Protein AF-A0A954UZG8-F1 (afdb_monomer_lite)

Secondary structure (DSSP, 8-state):
---------HHHHHHT--PPPPHHHHHHHHHTSHHHHHHHHHHHHHHHHHHHHHTTTSPPPS--TTPPPSS----SS------HHHHHHHHHHHHHHSPPPPP---HHHHHHHHHHHHHHHHH-SS--GGG--HHHHHHHHHTSPP--SS----HHHHHHHHHHHH-SGGGTSSSHHHHHHHHHHHHHHHH---S-S---TTT--

pLDDT: mean 76.03, std 11.3, range [40.56, 96.25]

Radius of gyration: 57.92 Å; chains: 1; bounding box: 159×35×125 Å

Sequence (205 aa):
MAPSTTKRTRSERVASIQLEPSSLHRWLRQFMTSKNLLQVALAIIAAVLIVVILQGWRPAFAYREGQIPQRDIVARVAFDMIDSGQTELLRKQKRREVLCYYENRSQPIAQLISTIKNKFSSLLGDTPYAELTAEQKKTLAEFMPAAVGEADLTEAEALSRIRLLLDERTKLEGGKFDQALKSVLDPIAETGVLKSIGHDSEQGN

Foldseek 3Di:
DDDDDDDDDPVVVVVVCPPDDDPVVVVVVVCPDPVNVVVVVVVVVVVVVVCVVVVPVDDDDPDDVPDDDPDDDDDPDDDDDDPPPVVVVVVLVVLVVDDFDDDQDLPVLVVVLVVLLVLLVLLLDPDQPVPDDPVNLVSLVVPDPDDDDDDPQDSRNSSVVSNVVCVPVVQSPPHPVSVVSCVVRVVCSVVDDDPDPDDRSVPGD

Structure (mmCIF, N/CA/C/O backbone):
data_AF-A0A954UZG8-F1
#
_entry.id   AF-A0A954UZG8-F1
#
loop_
_atom_site.group_PDB
_atom_site.id
_atom_site.type_symbol
_atom_site.label_atom_id
_atom_site.label_alt_id
_atom_site.label_comp_id
_atom_site.label_asym_id
_atom_site.label_entity_id
_atom_site.label_seq_id
_atom_site.pdbx_PDB_ins_code
_atom_site.Cartn_x
_atom_site.Cartn_y
_atom_site.Cartn_z
_atom_site.occupancy
_atom_site.B_iso_or_equiv
_atom_site.auth_seq_id
_atom_site.auth_comp_id
_atom_site.auth_asym_id
_atom_site.auth_atom_id
_atom_site.pdbx_PDB_model_num
ATOM 1 N N . MET A 1 1 ? 121.925 2.082 -85.304 1.00 40.56 1 MET A N 1
ATOM 2 C CA . MET A 1 1 ? 121.632 2.571 -83.939 1.00 40.56 1 MET A CA 1
ATOM 3 C C . MET A 1 1 ? 120.253 2.079 -83.547 1.00 40.56 1 MET A C 1
ATOM 5 O O . MET A 1 1 ? 119.281 2.507 -84.148 1.00 40.56 1 MET A O 1
ATOM 9 N N . ALA A 1 2 ? 120.182 1.137 -82.610 1.00 42.84 2 ALA A N 1
ATOM 10 C CA . ALA A 1 2 ? 118.933 0.632 -82.051 1.00 42.84 2 ALA A CA 1
ATOM 11 C C . ALA A 1 2 ? 118.977 0.852 -80.532 1.00 42.84 2 ALA A C 1
ATOM 13 O O . ALA A 1 2 ? 119.958 0.428 -79.919 1.00 42.84 2 ALA A O 1
ATOM 14 N N . PRO A 1 3 ? 117.980 1.497 -79.905 1.00 50.53 3 PRO A N 1
ATOM 15 C CA . PRO A 1 3 ? 117.842 1.435 -78.462 1.00 50.53 3 PRO A CA 1
ATOM 16 C C . PRO A 1 3 ? 117.125 0.137 -78.069 1.00 50.53 3 PRO A C 1
ATOM 18 O O . PRO A 1 3 ? 116.051 -0.199 -78.568 1.00 50.53 3 PRO A O 1
ATOM 21 N N . SER A 1 4 ? 117.765 -0.600 -77.167 1.00 52.06 4 SER A N 1
ATOM 22 C CA . SER A 1 4 ? 117.306 -1.843 -76.556 1.00 52.06 4 SER A CA 1
ATOM 23 C C . SER A 1 4 ? 116.060 -1.622 -75.696 1.00 52.06 4 SER A C 1
ATOM 25 O O . SER A 1 4 ? 116.099 -0.903 -74.698 1.00 52.06 4 SER A O 1
ATOM 27 N N . THR A 1 5 ? 114.955 -2.281 -76.037 1.00 56.28 5 THR A N 1
ATOM 28 C CA . THR A 1 5 ? 113.738 -2.282 -75.218 1.00 56.28 5 THR A CA 1
ATOM 29 C C . THR A 1 5 ? 113.874 -3.284 -74.069 1.00 56.28 5 THR A C 1
ATOM 31 O O . THR A 1 5 ? 113.650 -4.483 -74.248 1.00 56.28 5 THR A O 1
ATOM 34 N N . THR A 1 6 ? 114.230 -2.808 -72.876 1.00 63.66 6 THR A N 1
ATOM 35 C CA . THR A 1 6 ? 114.208 -3.611 -71.645 1.00 63.66 6 THR A CA 1
ATOM 36 C C . THR A 1 6 ? 112.761 -3.995 -71.313 1.00 63.66 6 THR A C 1
ATOM 38 O O . THR A 1 6 ? 111.907 -3.133 -71.096 1.00 63.66 6 THR A O 1
ATOM 41 N N . LYS A 1 7 ? 112.452 -5.298 -71.310 1.00 57.22 7 LYS A N 1
ATOM 42 C CA . LYS A 1 7 ? 111.112 -5.825 -70.999 1.00 57.22 7 LYS A CA 1
ATOM 43 C C . LYS A 1 7 ? 110.788 -5.605 -69.516 1.00 57.22 7 LYS A C 1
ATOM 45 O O . LYS A 1 7 ? 111.240 -6.368 -68.669 1.00 57.22 7 LYS A O 1
ATOM 50 N N . ARG A 1 8 ? 109.973 -4.590 -69.211 1.00 61.97 8 ARG A N 1
ATOM 51 C CA . ARG A 1 8 ? 109.358 -4.414 -67.883 1.00 61.97 8 ARG A CA 1
ATOM 52 C C . ARG A 1 8 ? 108.436 -5.589 -67.560 1.00 61.97 8 ARG A C 1
ATOM 54 O O . ARG A 1 8 ? 107.607 -5.979 -68.387 1.00 61.97 8 ARG A O 1
ATOM 61 N N . THR A 1 9 ? 108.583 -6.145 -66.364 1.00 63.59 9 THR A N 1
ATOM 62 C CA . THR A 1 9 ? 107.787 -7.274 -65.879 1.00 63.59 9 THR A CA 1
ATOM 63 C C . THR A 1 9 ? 106.367 -6.830 -65.532 1.00 63.59 9 THR A C 1
ATOM 65 O O . THR A 1 9 ? 106.094 -5.677 -65.195 1.00 63.59 9 THR A O 1
ATOM 68 N N . ARG A 1 10 ? 105.418 -7.763 -65.667 1.00 59.78 10 ARG A N 1
ATOM 69 C CA . ARG A 1 10 ? 103.972 -7.506 -65.563 1.00 59.78 10 ARG A CA 1
ATOM 70 C C . ARG A 1 10 ? 103.567 -6.867 -64.225 1.00 59.78 10 ARG A C 1
ATOM 72 O O . ARG A 1 10 ? 102.584 -6.140 -64.192 1.00 59.78 10 ARG A O 1
ATOM 79 N N . SER A 1 11 ? 104.331 -7.094 -63.157 1.00 63.91 11 SER A N 1
ATOM 80 C CA . SER A 1 11 ? 104.109 -6.527 -61.823 1.00 63.91 11 SER A CA 1
ATOM 81 C C . SER A 1 11 ? 104.351 -5.015 -61.751 1.00 63.91 11 SER A C 1
ATOM 83 O O . SER A 1 11 ? 103.548 -4.316 -61.141 1.00 63.91 11 SER A O 1
ATOM 85 N N . GLU A 1 12 ? 105.374 -4.479 -62.425 1.00 60.97 12 GLU A N 1
ATOM 86 C CA . GLU A 1 12 ? 105.635 -3.027 -62.449 1.00 60.97 12 GLU A CA 1
ATOM 87 C C . GLU A 1 12 ? 104.536 -2.253 -63.190 1.00 60.97 12 GLU A C 1
ATOM 89 O O . GLU A 1 12 ? 104.189 -1.142 -62.802 1.00 60.97 12 GLU A O 1
ATOM 94 N N . ARG A 1 13 ? 103.932 -2.860 -64.223 1.00 60.91 13 ARG A N 1
ATOM 95 C CA . ARG A 1 13 ? 102.781 -2.276 -64.939 1.00 60.91 13 ARG A CA 1
ATOM 96 C C . ARG A 1 13 ? 101.485 -2.295 -64.126 1.00 60.91 13 ARG A C 1
ATOM 98 O O . ARG A 1 13 ? 100.611 -1.473 -64.375 1.00 60.91 13 ARG A O 1
ATOM 105 N N . VAL A 1 14 ? 101.345 -3.230 -63.188 1.00 60.00 14 VAL A N 1
ATOM 106 C CA . VAL A 1 14 ? 100.160 -3.333 -62.321 1.00 60.00 14 VAL A CA 1
ATOM 107 C C . VAL A 1 14 ? 100.288 -2.394 -61.117 1.00 60.00 14 VAL A C 1
ATOM 109 O O . VAL A 1 14 ? 99.300 -1.790 -60.718 1.00 60.00 14 VAL A O 1
ATOM 112 N N . ALA A 1 15 ? 101.502 -2.178 -60.599 1.00 59.38 15 ALA A N 1
ATOM 113 C CA . ALA A 1 15 ? 101.755 -1.248 -59.495 1.00 59.38 15 ALA A CA 1
ATOM 114 C C . ALA A 1 15 ? 101.625 0.242 -59.881 1.00 59.38 15 ALA A C 1
ATOM 116 O O . ALA A 1 15 ? 101.344 1.070 -59.017 1.00 59.38 15 ALA A O 1
ATOM 117 N N . SER A 1 16 ? 101.782 0.603 -61.163 1.00 60.47 16 SER A N 1
ATOM 118 C CA . SER A 1 16 ? 101.535 1.974 -61.644 1.00 60.47 16 SER A CA 1
ATOM 119 C C . SER A 1 16 ? 100.048 2.319 -61.800 1.00 60.47 16 SER A C 1
ATOM 121 O O . SER A 1 16 ? 99.716 3.477 -62.038 1.00 60.47 16 SER A O 1
ATOM 123 N N . ILE A 1 17 ? 99.147 1.340 -61.665 1.00 59.81 17 ILE A N 1
ATOM 124 C CA . ILE A 1 17 ? 97.703 1.572 -61.579 1.00 59.81 17 ILE A CA 1
ATOM 125 C C . ILE A 1 17 ? 97.371 1.752 -60.095 1.00 59.81 17 ILE A C 1
ATOM 127 O O . ILE A 1 17 ? 96.829 0.866 -59.437 1.00 59.81 17 ILE A O 1
ATOM 131 N N . GLN A 1 18 ? 97.743 2.904 -59.538 1.00 60.38 18 GLN A N 1
ATOM 132 C CA . GLN A 1 18 ? 97.161 3.341 -58.274 1.00 60.38 18 GLN A CA 1
ATOM 133 C C . GLN A 1 18 ? 95.695 3.668 -58.561 1.00 60.38 18 GLN A C 1
ATOM 135 O O . GLN A 1 18 ? 95.394 4.694 -59.168 1.00 60.38 18 GLN A O 1
ATOM 140 N N . LEU A 1 19 ? 94.781 2.763 -58.198 1.00 63.03 19 LEU A N 1
ATOM 141 C CA . LEU A 1 19 ? 93.356 3.067 -58.238 1.00 63.03 19 LEU A CA 1
ATOM 142 C C . LEU A 1 19 ? 93.114 4.284 -57.345 1.00 63.03 19 LEU A C 1
ATOM 144 O O . LEU A 1 19 ? 93.426 4.253 -56.152 1.00 63.03 19 LEU A O 1
ATOM 148 N N . GLU A 1 20 ? 92.563 5.349 -57.929 1.00 63.78 20 GLU A N 1
ATOM 149 C CA . GLU A 1 20 ? 92.037 6.461 -57.152 1.00 63.78 20 GLU A CA 1
ATOM 150 C C . GLU A 1 20 ? 91.114 5.907 -56.056 1.00 63.78 20 GLU A C 1
ATOM 152 O O . GLU A 1 20 ? 90.285 5.031 -56.334 1.00 63.78 20 GLU A O 1
ATOM 157 N N . PRO A 1 21 ? 91.220 6.398 -54.809 1.00 64.38 21 PRO A N 1
ATOM 158 C CA . PRO A 1 21 ? 90.317 5.967 -53.758 1.00 64.38 21 PRO A CA 1
ATOM 159 C C . PRO A 1 21 ? 88.884 6.239 -54.214 1.00 64.38 21 PRO A C 1
ATOM 161 O O . PRO A 1 21 ? 88.554 7.349 -54.651 1.00 64.38 21 PRO A O 1
ATOM 164 N N . SER A 1 22 ? 88.046 5.206 -54.142 1.00 71.25 22 SER A N 1
ATOM 165 C CA . SER A 1 22 ? 86.681 5.241 -54.654 1.00 71.25 22 SER A CA 1
ATOM 166 C C . SER A 1 22 ? 85.930 6.465 -54.122 1.00 71.25 22 SER A C 1
ATOM 168 O O . SER A 1 22 ? 86.016 6.818 -52.940 1.00 71.25 22 SER A O 1
ATOM 170 N N . SER A 1 23 ? 85.195 7.144 -55.002 1.00 73.69 23 SER A N 1
ATOM 171 C CA . SER A 1 23 ? 84.457 8.366 -54.662 1.00 73.69 23 SER A CA 1
ATOM 172 C C . SER A 1 23 ? 83.479 8.143 -53.504 1.00 73.69 23 SER A C 1
ATOM 174 O O . SER A 1 23 ? 83.281 9.038 -52.689 1.00 73.69 23 SER A O 1
ATOM 176 N N . LEU A 1 24 ? 82.954 6.920 -53.363 1.00 72.69 24 LEU A N 1
ATOM 177 C CA . LEU A 1 24 ? 82.099 6.505 -52.249 1.00 72.69 24 LEU A CA 1
ATOM 178 C C . LEU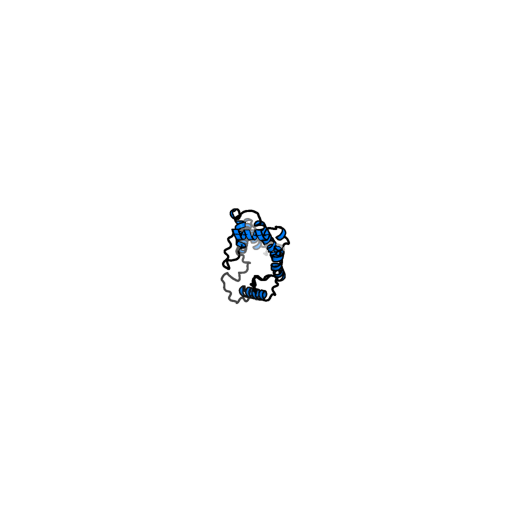 A 1 24 ? 82.825 6.537 -50.901 1.00 72.69 24 LEU A C 1
ATOM 180 O O . LEU A 1 24 ? 82.254 6.992 -49.917 1.00 72.69 24 LEU A O 1
ATOM 184 N N . HIS A 1 25 ? 84.090 6.111 -50.845 1.00 72.75 25 HIS A N 1
ATOM 185 C CA . HIS A 1 25 ? 84.870 6.132 -49.604 1.00 72.75 25 HIS A CA 1
ATOM 186 C C . HIS A 1 25 ? 85.226 7.557 -49.176 1.00 72.75 25 HIS A C 1
ATOM 188 O O . HIS A 1 25 ? 85.196 7.884 -47.989 1.00 72.75 25 HIS A O 1
ATOM 194 N N . ARG A 1 26 ? 85.514 8.431 -50.152 1.00 71.38 26 ARG A N 1
ATOM 195 C CA . ARG A 1 26 ? 85.715 9.870 -49.914 1.00 71.38 26 ARG A CA 1
ATOM 196 C C . ARG A 1 26 ? 84.429 10.527 -49.405 1.00 71.38 26 ARG A C 1
ATOM 198 O O . ARG A 1 26 ? 84.473 11.246 -48.411 1.00 71.38 26 ARG A O 1
ATOM 205 N N . TRP A 1 27 ? 83.288 10.212 -50.018 1.00 72.31 27 TRP A N 1
ATOM 206 C CA . TRP A 1 27 ? 81.976 10.704 -49.596 1.00 72.31 27 TRP A CA 1
ATOM 207 C C . TRP A 1 27 ? 81.633 10.229 -48.179 1.00 72.31 27 TRP A C 1
ATOM 209 O O . TRP A 1 27 ? 81.320 11.041 -47.315 1.00 72.31 27 TRP A O 1
ATOM 219 N N . LEU A 1 28 ? 81.821 8.943 -47.879 1.00 75.19 28 LEU A N 1
ATOM 220 C CA . LEU A 1 28 ? 81.551 8.385 -46.553 1.00 75.19 28 LEU A CA 1
ATOM 221 C C . LEU A 1 28 ? 82.421 9.029 -45.458 1.00 75.19 28 LEU A C 1
ATOM 223 O O . LEU A 1 28 ? 81.911 9.349 -44.386 1.00 75.19 28 LEU A O 1
ATOM 227 N N . ARG A 1 29 ? 83.709 9.297 -45.728 1.00 70.38 29 ARG A N 1
ATOM 228 C CA . ARG A 1 29 ? 84.584 10.036 -44.794 1.00 70.38 29 ARG A CA 1
ATOM 229 C C . ARG A 1 29 ? 84.142 11.486 -44.593 1.00 70.38 29 ARG A C 1
ATOM 231 O O . ARG A 1 29 ? 84.203 11.979 -43.470 1.00 70.38 29 ARG A O 1
ATOM 238 N N . GLN A 1 30 ? 83.664 12.149 -45.647 1.00 68.81 30 GLN A N 1
ATOM 239 C CA . GLN A 1 30 ? 83.114 13.505 -45.565 1.00 68.81 30 GLN A CA 1
ATOM 240 C C . GLN A 1 30 ? 81.859 13.546 -44.671 1.00 68.81 30 GLN A C 1
ATOM 242 O O . GLN A 1 30 ? 81.709 14.453 -43.850 1.00 68.81 30 GLN A O 1
ATOM 247 N N . PHE A 1 31 ? 80.982 12.543 -44.781 1.00 66.94 31 PHE A N 1
ATOM 248 C CA . PHE A 1 31 ? 79.791 12.407 -43.932 1.00 66.94 31 PHE A CA 1
ATOM 249 C C . PHE A 1 31 ? 80.133 12.041 -42.480 1.00 66.94 31 PHE A C 1
ATOM 251 O O . PHE A 1 31 ? 79.482 12.526 -41.559 1.00 66.94 31 PHE A O 1
ATOM 258 N N . MET A 1 32 ? 81.202 11.272 -42.262 1.00 66.56 32 MET A N 1
ATOM 259 C CA . MET A 1 32 ? 81.696 10.846 -40.942 1.00 66.56 32 MET A CA 1
ATOM 260 C C . MET A 1 32 ? 82.548 11.906 -40.213 1.00 66.56 32 MET A C 1
ATOM 262 O O . MET A 1 32 ? 83.265 11.591 -39.265 1.00 66.56 32 MET A O 1
ATOM 266 N N . THR A 1 33 ? 82.486 13.176 -40.623 1.00 74.00 33 THR A N 1
ATOM 267 C CA . THR A 1 33 ? 83.104 14.275 -39.863 1.00 74.00 33 THR A CA 1
ATOM 268 C C . THR A 1 33 ? 82.167 14.689 -38.725 1.00 74.00 33 THR A C 1
ATOM 270 O O . THR A 1 33 ? 80.969 14.856 -38.948 1.00 74.00 33 THR A O 1
ATOM 273 N N . SER A 1 34 ? 82.689 14.889 -37.509 1.00 68.12 34 SER A N 1
ATOM 274 C CA . SER A 1 34 ? 81.893 15.094 -36.279 1.00 68.12 34 SER A CA 1
ATOM 275 C C . SER A 1 34 ? 80.795 16.163 -36.390 1.00 68.12 34 SER A C 1
ATOM 277 O O . SER A 1 34 ? 79.703 15.988 -35.855 1.00 68.12 34 SER A O 1
ATOM 279 N N . LYS A 1 35 ? 81.051 17.247 -37.133 1.00 77.62 35 LYS A N 1
ATOM 280 C CA . LYS A 1 35 ? 80.077 18.325 -37.377 1.00 77.62 35 LYS A CA 1
ATOM 281 C C . LYS A 1 35 ? 78.932 17.909 -38.311 1.00 77.62 35 LYS A C 1
ATOM 283 O O . LYS A 1 35 ? 77.781 18.236 -38.038 1.00 77.62 35 LYS A O 1
ATOM 288 N N . ASN A 1 36 ? 79.233 17.168 -39.376 1.00 78.88 36 ASN A N 1
ATOM 289 C CA . ASN A 1 36 ? 78.235 16.723 -40.355 1.00 78.88 36 ASN A CA 1
ATOM 290 C C . ASN A 1 36 ? 77.354 15.613 -39.771 1.00 78.88 36 ASN A C 1
ATOM 292 O O . ASN A 1 36 ? 76.151 15.584 -40.016 1.00 78.88 36 ASN A O 1
ATOM 296 N N . LEU A 1 37 ? 77.932 14.754 -38.929 1.00 83.31 37 LEU A N 1
ATOM 297 C CA . LEU A 1 37 ? 77.205 13.692 -38.236 1.00 83.31 37 LEU A CA 1
ATOM 298 C C . LEU A 1 37 ? 76.112 14.269 -37.322 1.00 83.31 37 LEU A C 1
ATOM 300 O O . LEU A 1 37 ? 74.987 13.774 -37.322 1.00 83.31 37 LEU A O 1
ATOM 304 N N . LEU A 1 38 ? 76.401 15.371 -36.619 1.00 86.75 38 LEU A N 1
ATOM 305 C CA . LEU A 1 38 ? 75.420 16.053 -35.772 1.00 86.75 38 LEU A CA 1
ATOM 306 C C . LEU A 1 38 ? 74.273 16.677 -36.586 1.00 86.75 38 LEU A C 1
ATOM 308 O O . LEU A 1 38 ? 73.114 16.578 -36.189 1.00 86.75 38 LEU A O 1
ATOM 312 N N . GLN A 1 39 ? 74.573 17.276 -37.743 1.00 86.50 39 GLN A N 1
ATOM 313 C CA . GLN A 1 39 ? 73.550 17.834 -38.637 1.00 86.50 39 GLN A CA 1
ATOM 314 C C . GLN A 1 39 ? 72.645 16.745 -39.226 1.00 86.50 39 GLN A C 1
ATOM 316 O O . GLN A 1 39 ? 71.428 16.911 -39.265 1.00 86.50 39 GLN A O 1
ATOM 321 N N . VAL A 1 40 ? 73.222 15.610 -39.630 1.00 88.00 40 VAL A N 1
ATOM 322 C CA . VAL A 1 40 ? 72.461 14.456 -40.128 1.00 88.00 40 VAL A CA 1
ATOM 323 C C . VAL A 1 40 ? 71.589 13.862 -39.022 1.00 88.00 40 VAL A C 1
ATOM 325 O O . VAL A 1 40 ? 70.413 13.593 -39.258 1.00 88.00 40 VAL A O 1
ATOM 328 N N . ALA A 1 41 ? 72.117 13.717 -37.804 1.00 89.75 41 ALA A N 1
ATOM 329 C CA . ALA A 1 41 ? 71.340 13.241 -36.662 1.00 89.75 41 ALA A CA 1
ATOM 330 C C . ALA A 1 41 ? 70.148 14.164 -36.365 1.00 89.75 41 ALA A C 1
ATOM 332 O O . ALA A 1 41 ? 69.026 13.686 -36.202 1.00 89.75 41 ALA A O 1
ATOM 333 N N . LEU A 1 42 ? 70.363 15.484 -36.370 1.00 93.56 42 LEU A N 1
ATOM 334 C CA . LEU A 1 42 ? 69.297 16.462 -36.156 1.00 93.56 42 LEU A CA 1
ATOM 335 C C . LEU A 1 42 ? 68.227 16.400 -37.258 1.00 93.56 42 LEU A C 1
ATOM 337 O O . LEU A 1 42 ? 67.035 16.446 -36.957 1.00 93.56 42 LEU A O 1
ATOM 341 N N . ALA A 1 43 ? 68.635 16.245 -38.520 1.00 93.31 43 ALA A N 1
ATOM 342 C CA . ALA A 1 43 ? 67.711 16.106 -39.645 1.00 93.31 43 ALA A CA 1
ATOM 343 C C . ALA A 1 43 ? 66.858 14.830 -39.542 1.00 93.31 43 ALA A C 1
ATOM 345 O O . ALA A 1 43 ? 65.652 14.873 -39.784 1.00 93.31 43 ALA A O 1
ATOM 346 N N . ILE A 1 44 ? 67.457 13.708 -39.129 1.00 95.06 44 ILE A N 1
ATOM 347 C CA . ILE A 1 44 ? 66.733 12.449 -38.901 1.00 95.06 44 ILE A CA 1
ATOM 348 C C . ILE A 1 44 ? 65.728 12.611 -37.757 1.00 95.06 44 ILE A C 1
ATOM 350 O O . ILE A 1 44 ? 64.574 12.213 -37.902 1.00 95.06 44 ILE A O 1
ATOM 354 N N . ILE A 1 45 ? 66.127 13.236 -36.645 1.00 96.25 45 ILE A N 1
ATOM 355 C CA . ILE A 1 45 ? 65.229 13.492 -35.509 1.00 96.25 45 ILE A CA 1
ATOM 356 C C . ILE A 1 45 ? 64.041 14.359 -35.941 1.00 96.25 45 ILE A C 1
ATOM 358 O O . ILE A 1 45 ? 62.899 14.033 -35.619 1.00 96.25 45 ILE A O 1
ATOM 362 N N . ALA A 1 46 ? 64.285 15.429 -36.702 1.00 96.00 46 ALA A N 1
ATOM 363 C CA . ALA A 1 46 ? 63.226 16.293 -37.218 1.00 96.00 46 ALA A CA 1
ATOM 364 C C . ALA A 1 46 ? 62.261 15.529 -38.139 1.00 96.00 46 ALA A C 1
ATOM 366 O O . ALA A 1 46 ? 61.045 15.655 -37.995 1.00 96.00 46 ALA A O 1
ATOM 367 N N . ALA A 1 47 ? 62.783 14.690 -39.038 1.00 94.62 47 ALA A N 1
ATOM 368 C CA . ALA A 1 47 ? 61.960 13.858 -39.910 1.00 94.62 47 ALA A CA 1
ATOM 369 C C . ALA A 1 47 ? 61.084 12.885 -39.104 1.00 94.62 47 ALA A C 1
ATOM 371 O O . ALA A 1 47 ? 59.881 12.798 -39.346 1.00 94.62 47 ALA A O 1
ATOM 372 N N . VAL A 1 48 ? 61.652 12.206 -38.101 1.00 94.69 48 VAL A N 1
ATOM 373 C CA . VAL A 1 48 ? 60.897 11.301 -37.219 1.00 94.69 48 VAL A CA 1
ATOM 374 C C . VAL A 1 48 ? 59.807 12.059 -36.459 1.00 94.69 48 VAL A C 1
ATOM 376 O O . VAL A 1 48 ? 58.666 11.601 -36.427 1.00 94.69 48 VAL A O 1
ATOM 379 N N . LEU A 1 49 ? 60.117 13.235 -35.904 1.00 96.00 49 LEU A N 1
ATOM 380 C CA . LEU A 1 49 ? 59.136 14.074 -35.211 1.00 96.00 49 LEU A CA 1
ATOM 381 C C . LEU A 1 49 ? 57.960 14.449 -36.113 1.00 96.00 49 LEU A C 1
ATOM 383 O O . LEU A 1 49 ? 56.815 14.336 -35.685 1.00 96.00 49 LEU A O 1
ATOM 387 N N . ILE A 1 50 ? 58.221 14.838 -37.363 1.00 94.69 50 ILE A N 1
ATOM 388 C CA . ILE A 1 50 ? 57.166 15.173 -38.327 1.00 94.69 50 ILE A CA 1
ATOM 389 C C . ILE A 1 50 ? 56.257 13.960 -38.566 1.00 94.69 50 ILE A C 1
ATOM 391 O O . ILE A 1 50 ? 55.039 14.085 -38.461 1.00 94.69 50 ILE A O 1
ATOM 395 N N . VAL A 1 51 ? 56.817 12.774 -38.823 1.00 93.00 51 VAL A N 1
ATOM 396 C CA . VAL A 1 51 ? 56.006 11.567 -39.081 1.00 93.00 51 VAL A CA 1
ATOM 397 C C . VAL A 1 51 ? 55.181 11.169 -37.848 1.00 93.00 51 VAL A C 1
ATOM 399 O O . VAL A 1 51 ? 54.014 10.786 -37.973 1.00 93.00 51 VAL A O 1
ATOM 402 N N . VAL A 1 52 ? 55.749 11.299 -36.646 1.00 93.69 52 VAL A N 1
ATOM 403 C CA . VAL A 1 52 ? 55.044 11.015 -35.387 1.00 93.69 52 VAL A CA 1
ATOM 404 C C . VAL A 1 52 ? 53.920 12.023 -35.133 1.00 93.69 52 VAL A C 1
ATOM 406 O O . VAL A 1 52 ? 52.814 11.600 -34.803 1.00 93.69 52 VAL A O 1
ATOM 409 N N . ILE A 1 53 ? 54.160 13.325 -35.324 1.00 93.44 53 ILE A N 1
ATOM 410 C CA . ILE A 1 53 ? 53.162 14.387 -35.096 1.00 93.44 53 ILE A CA 1
ATOM 411 C C . ILE A 1 53 ? 52.005 14.279 -36.087 1.00 93.44 53 ILE A C 1
ATOM 413 O O . ILE A 1 53 ? 50.847 14.360 -35.682 1.00 93.44 53 ILE A O 1
ATOM 417 N N . LEU A 1 54 ? 52.299 14.063 -37.371 1.00 89.88 54 LEU A N 1
ATOM 418 C CA . LEU A 1 54 ? 51.259 13.914 -38.390 1.00 89.88 54 LEU A CA 1
ATOM 419 C C . LEU A 1 54 ? 50.470 12.611 -38.221 1.00 89.88 54 LEU A C 1
ATOM 421 O O . LEU A 1 54 ? 49.402 12.476 -38.812 1.00 89.88 54 LEU A O 1
ATOM 425 N N . GLN A 1 55 ? 50.986 11.659 -37.433 1.00 87.62 55 GLN A N 1
ATOM 426 C CA . GLN A 1 55 ? 50.380 10.348 -37.209 1.00 87.62 55 GLN A CA 1
ATOM 427 C C . GLN A 1 55 ? 49.943 9.696 -38.529 1.00 87.62 55 GLN A C 1
ATOM 429 O O . GLN A 1 55 ? 48.882 9.086 -38.589 1.00 87.62 55 GLN A O 1
ATOM 434 N N . GLY A 1 56 ? 50.759 9.803 -39.587 1.00 81.50 56 GLY A N 1
ATOM 435 C CA . GLY A 1 56 ? 50.399 9.346 -40.941 1.00 81.50 56 GLY A CA 1
ATOM 436 C C . GLY A 1 56 ? 50.118 7.840 -41.049 1.00 81.50 56 GLY A C 1
ATOM 437 O O . GLY A 1 56 ? 49.537 7.375 -42.022 1.00 81.50 56 GLY A O 1
ATOM 438 N N . TRP A 1 57 ? 50.501 7.084 -40.023 1.00 85.38 57 TRP A N 1
ATOM 439 C CA . TRP A 1 57 ? 50.182 5.673 -39.806 1.00 85.38 57 TRP A CA 1
ATOM 440 C C . TRP A 1 57 ? 48.750 5.418 -39.306 1.00 85.38 57 TRP A C 1
ATOM 442 O O . TRP A 1 57 ? 48.323 4.265 -39.273 1.00 85.38 57 TRP A O 1
ATOM 452 N N . ARG A 1 58 ? 48.003 6.444 -38.876 1.00 82.19 58 ARG A N 1
ATOM 453 C CA . ARG A 1 58 ? 46.602 6.282 -38.477 1.00 82.19 58 ARG A CA 1
ATOM 454 C C . ARG A 1 58 ? 45.704 6.272 -39.716 1.00 82.19 58 ARG A C 1
ATOM 456 O O . ARG A 1 58 ? 45.833 7.153 -40.564 1.00 82.19 58 ARG A O 1
ATOM 463 N N . PRO A 1 59 ? 44.777 5.306 -39.824 1.00 82.44 59 PRO A N 1
ATOM 464 C CA . PRO A 1 59 ? 43.843 5.263 -40.939 1.00 82.44 59 PRO A CA 1
ATOM 465 C C . PRO A 1 59 ? 42.967 6.522 -40.948 1.00 82.44 59 PRO A C 1
ATOM 467 O O . PRO A 1 59 ? 42.563 7.015 -39.892 1.00 82.44 59 PRO A O 1
ATOM 470 N N . ALA A 1 60 ? 42.652 7.029 -42.143 1.00 79.56 60 ALA A N 1
ATOM 471 C CA . ALA A 1 60 ? 41.703 8.124 -42.292 1.00 79.56 60 ALA A CA 1
ATOM 472 C C . ALA A 1 60 ? 40.344 7.710 -41.705 1.00 79.56 60 ALA A C 1
ATOM 474 O O . ALA A 1 60 ? 39.827 6.632 -42.007 1.00 79.56 60 ALA A O 1
ATOM 475 N N . PHE A 1 61 ? 39.773 8.555 -40.848 1.00 74.25 61 PHE A N 1
ATOM 476 C CA . PHE A 1 61 ? 38.501 8.263 -40.196 1.00 74.25 61 PHE A CA 1
ATOM 477 C C . PHE A 1 61 ? 37.385 8.228 -41.252 1.00 74.25 61 PHE A C 1
ATOM 479 O O . PHE A 1 61 ? 37.171 9.208 -41.966 1.00 74.25 61 PHE A O 1
ATOM 486 N N . ALA A 1 62 ? 36.700 7.088 -41.379 1.00 75.94 62 ALA A N 1
ATOM 487 C CA . ALA A 1 62 ? 35.753 6.840 -42.471 1.00 75.94 62 ALA A CA 1
ATOM 488 C C . ALA A 1 62 ? 34.455 7.667 -42.379 1.00 75.94 62 ALA A C 1
ATOM 490 O O . ALA A 1 62 ? 33.733 7.776 -43.368 1.00 75.94 62 ALA A O 1
ATOM 491 N N . TYR A 1 63 ? 34.163 8.249 -41.212 1.00 77.81 63 TYR A N 1
ATOM 492 C CA . TYR A 1 63 ? 32.940 9.008 -40.950 1.00 77.81 63 TYR A CA 1
ATOM 493 C C . TYR A 1 63 ? 33.253 10.280 -40.171 1.00 77.81 63 TYR A C 1
ATOM 495 O O . TYR A 1 63 ? 33.999 10.248 -39.198 1.00 77.81 63 TYR A O 1
ATOM 503 N N . ARG A 1 64 ? 32.680 11.410 -40.573 1.00 82.12 64 ARG A N 1
ATOM 504 C CA . ARG A 1 64 ? 32.779 12.662 -39.814 1.00 82.12 64 ARG A CA 1
ATOM 505 C C . ARG A 1 64 ? 31.467 12.954 -39.100 1.00 82.12 64 ARG A C 1
ATOM 507 O O . ARG A 1 64 ? 30.403 12.556 -39.569 1.00 82.12 64 ARG A O 1
ATOM 514 N N . GLU A 1 65 ? 31.538 13.660 -37.978 1.00 79.69 65 GLU A N 1
ATOM 515 C CA . GLU A 1 65 ? 30.343 14.152 -37.287 1.00 79.69 65 GLU A CA 1
ATOM 516 C C . GLU A 1 65 ? 29.503 15.011 -38.250 1.00 79.69 65 GLU A C 1
ATOM 518 O O . GLU A 1 65 ? 30.033 15.874 -38.950 1.00 79.69 65 GLU A O 1
ATOM 523 N N . GLY A 1 66 ? 28.204 14.715 -38.350 1.00 80.69 66 GLY A N 1
ATOM 524 C CA . GLY A 1 66 ? 27.279 15.372 -39.284 1.00 80.69 66 GLY A CA 1
ATOM 525 C C . GLY A 1 66 ? 27.312 14.862 -40.732 1.00 80.69 66 GLY A C 1
ATOM 526 O O . GLY A 1 66 ? 26.497 15.296 -41.544 1.00 80.69 66 GLY A O 1
ATOM 527 N N . GLN A 1 67 ? 28.204 13.930 -41.084 1.00 81.94 67 GLN A N 1
ATOM 528 C CA . GLN A 1 67 ? 28.216 13.320 -42.414 1.00 81.94 67 GLN A CA 1
ATOM 529 C C . GLN A 1 67 ? 27.108 12.267 -42.537 1.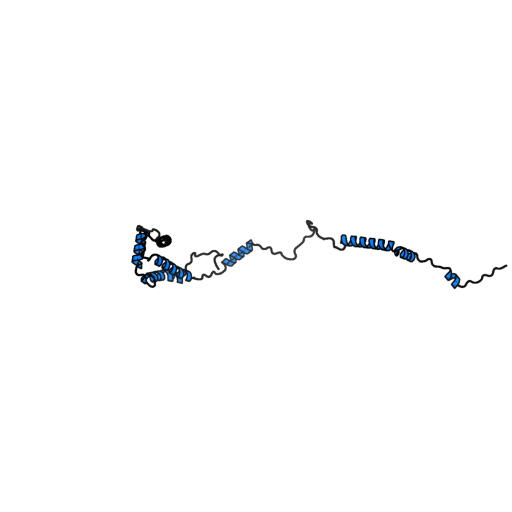00 81.94 67 GLN A C 1
ATOM 531 O O . GLN A 1 67 ? 27.119 11.257 -41.835 1.00 81.94 67 GLN A O 1
ATOM 536 N N . ILE A 1 68 ? 26.188 12.467 -43.483 1.00 80.62 68 ILE A N 1
ATOM 537 C CA . ILE A 1 68 ? 25.177 11.465 -43.838 1.00 80.62 68 ILE A CA 1
ATOM 538 C C . ILE A 1 68 ? 25.840 10.419 -44.756 1.00 80.62 68 ILE A C 1
ATOM 540 O O . ILE A 1 68 ? 26.361 10.785 -45.816 1.00 80.62 68 ILE A O 1
ATOM 544 N N . PRO A 1 69 ? 25.884 9.130 -44.374 1.00 81.44 69 PRO A N 1
ATOM 545 C CA . PRO A 1 69 ? 26.478 8.086 -45.202 1.00 81.44 69 PRO A CA 1
ATOM 546 C C . PRO A 1 69 ? 25.649 7.865 -46.476 1.00 81.44 69 PRO A C 1
ATOM 548 O O . PRO A 1 69 ? 24.425 7.847 -46.439 1.00 81.44 69 PRO A O 1
ATOM 551 N N . GLN A 1 70 ? 26.319 7.652 -47.612 1.00 81.75 70 GLN A N 1
ATOM 552 C CA . GLN A 1 70 ? 25.652 7.376 -48.898 1.00 81.75 70 GLN A CA 1
ATOM 553 C C . GLN A 1 70 ? 25.020 5.978 -48.976 1.00 81.75 70 GLN A C 1
ATOM 555 O O . GLN A 1 70 ? 24.251 5.699 -49.891 1.00 81.75 70 GLN A O 1
ATOM 560 N N . ARG A 1 71 ? 25.373 5.089 -48.043 1.00 81.19 71 ARG A N 1
ATOM 561 C CA . ARG A 1 71 ? 24.797 3.749 -47.934 1.00 81.19 71 ARG A CA 1
ATOM 562 C C . ARG A 1 71 ? 23.851 3.686 -46.751 1.00 81.19 71 ARG A C 1
ATOM 564 O O . ARG A 1 71 ? 24.147 4.257 -45.702 1.00 81.19 71 ARG A O 1
ATOM 571 N N . ASP A 1 72 ? 22.779 2.930 -46.926 1.00 77.81 72 ASP A N 1
ATOM 572 C CA . ASP A 1 72 ? 21.853 2.633 -45.847 1.00 77.81 72 ASP A CA 1
ATOM 573 C C . ASP A 1 72 ? 22.546 1.744 -44.801 1.00 77.81 72 ASP A C 1
ATOM 575 O O . ASP A 1 72 ? 23.174 0.732 -45.137 1.00 77.81 72 ASP A O 1
ATOM 579 N N . ILE A 1 73 ? 22.507 2.156 -43.535 1.00 77.81 73 ILE A N 1
ATOM 580 C CA . ILE A 1 73 ? 23.099 1.407 -42.424 1.00 77.81 73 ILE A CA 1
ATOM 581 C C . ILE A 1 73 ? 21.963 0.652 -41.746 1.00 77.81 73 ILE A C 1
ATOM 583 O O . ILE A 1 73 ? 21.304 1.164 -40.847 1.00 77.81 73 ILE A O 1
ATOM 587 N N . VAL A 1 74 ? 21.745 -0.586 -42.182 1.00 81.06 74 VAL A N 1
ATOM 588 C CA . VAL A 1 74 ? 20.728 -1.460 -41.593 1.00 81.06 74 VAL A CA 1
ATOM 589 C C . VAL A 1 74 ? 21.305 -2.150 -40.359 1.00 81.06 74 VAL A C 1
ATOM 591 O O . VAL A 1 74 ? 22.378 -2.758 -40.404 1.00 81.06 74 VAL A O 1
ATOM 594 N N . ALA A 1 75 ? 20.589 -2.070 -39.241 1.00 80.25 75 ALA A N 1
ATOM 595 C CA . ALA A 1 75 ? 20.936 -2.811 -38.040 1.00 80.25 75 ALA A CA 1
ATOM 596 C C . ALA A 1 75 ? 20.771 -4.319 -38.284 1.00 80.25 75 ALA A C 1
ATOM 598 O O . ALA A 1 75 ? 19.716 -4.776 -38.715 1.00 80.25 75 ALA A O 1
ATOM 599 N N . ARG A 1 76 ? 21.807 -5.113 -37.985 1.00 82.31 76 ARG A N 1
ATOM 600 C CA . ARG A 1 76 ? 21.722 -6.585 -38.060 1.00 82.31 76 ARG A CA 1
ATOM 601 C C . ARG A 1 76 ? 20.800 -7.168 -36.981 1.00 82.31 76 ARG A C 1
ATOM 603 O O . ARG A 1 76 ? 20.313 -8.282 -37.138 1.00 82.31 76 ARG A O 1
ATOM 610 N N . 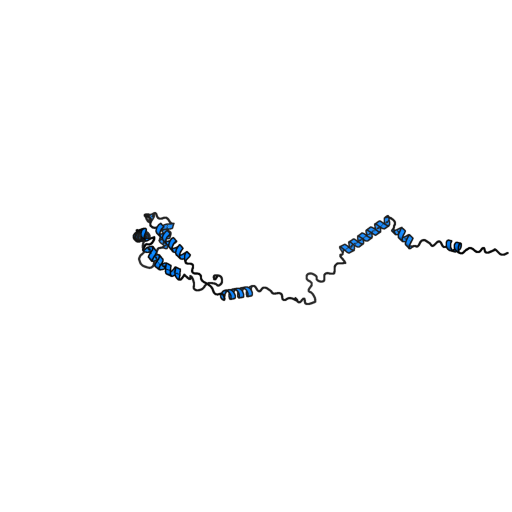VAL A 1 77 ? 20.607 -6.443 -35.884 1.00 82.31 77 VAL A N 1
ATOM 611 C CA . VAL A 1 77 ? 19.820 -6.879 -34.729 1.00 82.31 77 VAL A CA 1
ATOM 612 C C . VAL A 1 77 ? 18.612 -5.963 -34.605 1.00 82.31 77 VAL A C 1
ATOM 614 O O . VAL A 1 77 ? 18.742 -4.750 -34.772 1.00 82.31 77 VAL A O 1
ATOM 617 N N . ALA A 1 78 ? 17.449 -6.548 -34.326 1.00 77.88 78 ALA A N 1
ATOM 618 C CA . ALA A 1 78 ? 16.266 -5.784 -33.972 1.00 77.88 78 ALA A CA 1
ATOM 619 C C . ALA A 1 78 ? 16.530 -5.068 -32.642 1.00 77.88 78 ALA A C 1
ATOM 621 O O . ALA A 1 78 ? 16.873 -5.700 -31.645 1.00 77.88 78 ALA A O 1
ATOM 622 N N . PHE A 1 79 ? 16.426 -3.743 -32.645 1.00 75.56 79 PHE A N 1
ATOM 623 C CA . PHE A 1 79 ? 16.431 -2.980 -31.409 1.00 75.56 79 PHE A CA 1
ATOM 624 C C . PHE A 1 79 ? 15.022 -3.020 -30.828 1.00 75.56 79 PHE A C 1
ATOM 626 O O . PHE A 1 79 ? 14.088 -2.510 -31.447 1.00 75.56 79 PHE A O 1
ATOM 633 N N . ASP A 1 80 ? 14.880 -3.603 -29.643 1.00 74.25 80 ASP A N 1
ATOM 634 C CA . ASP A 1 80 ? 13.632 -3.526 -28.895 1.00 74.25 80 ASP A CA 1
ATOM 635 C C . ASP A 1 80 ? 13.564 -2.167 -28.197 1.00 74.25 80 ASP A C 1
ATOM 637 O O . ASP A 1 80 ? 14.360 -1.848 -27.311 1.00 74.25 80 ASP A O 1
ATOM 641 N N . MET A 1 81 ? 12.614 -1.337 -28.623 1.00 78.88 81 MET A N 1
ATOM 642 C CA . MET A 1 81 ? 12.280 -0.104 -27.924 1.00 78.88 81 MET A CA 1
ATOM 643 C C . MET A 1 81 ? 11.281 -0.441 -26.817 1.00 78.88 81 MET A C 1
ATOM 645 O O . MET A 1 81 ? 10.217 -0.996 -27.086 1.00 78.88 81 MET A O 1
ATOM 649 N N . ILE A 1 82 ? 11.625 -0.122 -25.567 1.00 77.31 82 ILE A N 1
ATOM 650 C CA . ILE A 1 82 ? 10.726 -0.344 -24.431 1.00 77.31 82 ILE A CA 1
ATOM 651 C C . ILE A 1 82 ? 9.520 0.585 -24.587 1.00 77.31 82 ILE A C 1
ATOM 653 O O . ILE A 1 82 ? 9.620 1.789 -24.352 1.00 77.31 82 ILE A O 1
ATOM 657 N N . ASP A 1 83 ? 8.376 0.016 -24.958 1.00 86.81 83 ASP A N 1
ATOM 658 C CA . ASP A 1 83 ? 7.091 0.704 -24.901 1.00 86.81 83 ASP A CA 1
ATOM 659 C C . ASP A 1 83 ? 6.589 0.679 -23.452 1.00 86.81 83 ASP A C 1
ATOM 661 O O . ASP A 1 83 ? 6.032 -0.315 -22.965 1.00 86.81 83 ASP A O 1
ATOM 665 N N . SER A 1 84 ? 6.844 1.770 -22.729 1.00 87.06 84 SER A N 1
ATOM 666 C CA . SER A 1 84 ? 6.414 1.925 -21.339 1.00 87.06 84 SER A CA 1
ATOM 667 C C . SER A 1 84 ? 4.892 1.849 -21.200 1.00 87.06 84 SER A C 1
ATOM 669 O O . SER A 1 84 ? 4.406 1.245 -20.244 1.00 87.06 84 SER A O 1
ATOM 671 N N . GLY A 1 85 ? 4.144 2.375 -22.174 1.00 89.56 85 GLY A N 1
ATOM 672 C CA . GLY A 1 85 ? 2.685 2.384 -22.162 1.00 89.56 85 GLY A CA 1
ATOM 673 C C . GLY A 1 85 ? 2.106 0.978 -22.279 1.00 89.56 85 GLY A C 1
ATOM 674 O O . GLY A 1 85 ? 1.328 0.553 -21.425 1.00 89.56 85 GLY A O 1
ATOM 675 N N . GLN A 1 86 ? 2.530 0.217 -23.290 1.00 87.12 86 GLN A N 1
ATOM 676 C CA . GLN A 1 86 ? 2.069 -1.166 -23.468 1.00 87.12 86 GLN A CA 1
ATOM 677 C C . GLN A 1 86 ? 2.485 -2.060 -22.303 1.00 87.12 86 GLN A C 1
ATOM 679 O O . GLN A 1 86 ? 1.699 -2.879 -21.824 1.00 87.12 86 GLN A O 1
ATOM 684 N N . THR A 1 87 ? 3.695 -1.860 -21.783 1.00 87.75 87 THR A N 1
ATOM 685 C CA . THR A 1 87 ? 4.181 -2.626 -20.634 1.00 87.75 87 THR A CA 1
ATOM 686 C C . THR A 1 87 ? 3.331 -2.371 -19.386 1.00 87.75 87 THR A C 1
ATOM 688 O O . THR A 1 87 ? 2.991 -3.313 -18.668 1.00 87.75 87 THR A O 1
ATOM 691 N N . GLU A 1 88 ? 2.949 -1.122 -19.111 1.00 89.88 88 GLU A N 1
ATOM 692 C CA . GLU A 1 88 ? 2.069 -0.795 -17.984 1.00 89.88 88 GLU A CA 1
ATOM 693 C C . GLU A 1 88 ? 0.657 -1.359 -18.152 1.00 89.88 88 GLU A C 1
ATOM 695 O O . GLU A 1 88 ? 0.091 -1.887 -17.191 1.00 89.88 88 GLU A O 1
ATOM 700 N N . LEU A 1 89 ? 0.098 -1.299 -19.362 1.00 89.31 89 LEU A N 1
ATOM 701 C CA . LEU A 1 89 ? -1.214 -1.877 -19.654 1.00 89.31 89 LEU A CA 1
ATOM 702 C C . LEU A 1 89 ? -1.219 -3.391 -19.430 1.00 89.31 89 LEU A C 1
ATOM 704 O O . LEU A 1 89 ? -2.099 -3.900 -18.733 1.00 89.31 89 LEU A O 1
ATOM 708 N N . LEU A 1 90 ? -0.207 -4.098 -19.940 1.00 90.06 90 LEU A N 1
ATOM 709 C CA . LEU A 1 90 ? -0.055 -5.540 -19.741 1.00 90.06 90 LEU A CA 1
ATOM 710 C C . LEU A 1 90 ? 0.129 -5.893 -18.263 1.00 90.06 90 LEU A C 1
ATOM 712 O O . LEU A 1 90 ? -0.475 -6.850 -17.780 1.00 90.06 90 LEU A O 1
ATOM 716 N N . ARG A 1 91 ? 0.900 -5.100 -17.507 1.00 87.31 91 ARG A N 1
ATOM 717 C CA . ARG A 1 91 ? 1.033 -5.284 -16.052 1.00 87.31 91 ARG A CA 1
ATOM 718 C C . ARG A 1 91 ? -0.309 -5.141 -15.341 1.00 87.31 91 ARG A C 1
ATOM 720 O O . ARG A 1 91 ? -0.643 -5.992 -14.521 1.00 87.31 91 ARG A O 1
ATOM 727 N N . LYS A 1 92 ? -1.094 -4.108 -15.661 1.00 87.06 92 LYS A N 1
ATOM 728 C CA . LYS A 1 92 ? -2.423 -3.893 -15.063 1.00 87.06 92 LYS A CA 1
ATOM 729 C C . LYS A 1 92 ? -3.397 -5.015 -15.417 1.00 87.06 92 LYS A C 1
ATOM 731 O O . LYS A 1 92 ? -4.130 -5.470 -14.546 1.00 87.06 92 LYS A O 1
ATOM 736 N N . GLN A 1 93 ? -3.387 -5.490 -16.662 1.00 86.94 93 GLN A N 1
ATOM 737 C CA . GLN A 1 93 ? -4.194 -6.641 -17.080 1.00 86.94 93 GLN A CA 1
ATOM 738 C C . GLN A 1 93 ? -3.813 -7.895 -16.296 1.00 86.94 93 GLN A C 1
ATOM 740 O O . GLN A 1 93 ? -4.679 -8.518 -15.691 1.00 86.94 93 GLN A O 1
ATOM 745 N N . LYS A 1 94 ? -2.515 -8.206 -16.209 1.00 87.69 94 LYS A N 1
ATOM 746 C CA . LYS A 1 94 ? -2.038 -9.372 -15.460 1.00 87.69 94 LYS A CA 1
ATOM 747 C C . LYS A 1 94 ? -2.383 -9.303 -13.979 1.00 87.69 94 LYS A C 1
ATOM 749 O O . LYS A 1 94 ? -2.786 -10.314 -13.426 1.00 87.69 94 LYS A O 1
ATOM 754 N N . ARG A 1 95 ? -2.315 -8.127 -13.349 1.00 82.81 95 ARG A N 1
ATOM 755 C CA . ARG A 1 95 ? -2.762 -7.954 -11.955 1.00 82.81 95 ARG A CA 1
ATOM 756 C C . ARG A 1 95 ? -4.247 -8.264 -11.767 1.00 82.81 95 ARG A C 1
ATOM 758 O O . ARG A 1 95 ? -4.604 -8.885 -10.779 1.00 82.81 95 ARG A O 1
ATOM 765 N N . ARG A 1 96 ? -5.101 -7.882 -12.722 1.00 81.38 96 ARG A N 1
ATOM 766 C CA . ARG A 1 96 ? -6.547 -8.174 -12.680 1.00 81.38 96 ARG A CA 1
ATOM 767 C C . ARG A 1 96 ? -6.874 -9.655 -12.884 1.00 81.38 96 ARG A C 1
ATOM 769 O O . ARG A 1 96 ? -7.937 -10.092 -12.465 1.00 81.38 96 ARG A O 1
ATOM 776 N N . GLU A 1 97 ? -5.997 -10.404 -13.549 1.00 84.69 97 GLU A N 1
ATOM 777 C CA . GLU A 1 97 ? -6.160 -11.847 -13.782 1.00 84.69 97 GLU A CA 1
ATOM 778 C C . GLU A 1 97 ? -5.791 -12.698 -12.554 1.00 84.69 97 GLU A C 1
ATOM 780 O O . GLU A 1 97 ? -6.162 -13.870 -12.489 1.00 84.69 97 GLU A O 1
ATOM 785 N N . VAL A 1 98 ? -5.060 -12.142 -11.583 1.00 82.25 98 VAL A N 1
ATOM 786 C CA . VAL A 1 98 ? -4.639 -12.867 -10.378 1.00 82.25 98 VAL A CA 1
ATOM 787 C C . VAL A 1 98 ? -5.781 -12.913 -9.359 1.00 82.25 98 VAL A C 1
ATOM 789 O O . VAL A 1 98 ? -6.429 -11.908 -9.072 1.00 82.25 98 VAL A O 1
ATOM 792 N N . LEU A 1 99 ? -6.018 -14.097 -8.786 1.00 80.44 99 LEU A N 1
ATOM 793 C CA . LEU A 1 99 ? -6.983 -14.290 -7.704 1.00 80.44 99 LEU A CA 1
ATOM 794 C C . LEU A 1 99 ? -6.532 -13.524 -6.455 1.00 80.44 99 LEU A C 1
ATOM 796 O O . LEU A 1 99 ? -5.432 -13.743 -5.953 1.00 80.44 99 LEU A O 1
ATOM 800 N N . CYS A 1 100 ? -7.399 -12.652 -5.945 1.00 75.62 100 CYS A N 1
ATOM 801 C CA . CYS A 1 100 ? -7.157 -11.916 -4.709 1.00 75.62 100 CYS A CA 1
ATOM 802 C C . CYS A 1 100 ? -7.587 -12.764 -3.507 1.00 75.62 100 CYS A C 1
ATOM 804 O O . CYS A 1 100 ? -8.724 -13.241 -3.462 1.00 75.62 100 CYS A O 1
ATOM 806 N N . TYR A 1 101 ? -6.697 -12.930 -2.529 1.00 79.25 101 TYR A N 1
ATOM 807 C CA . TYR A 1 101 ? -7.000 -13.617 -1.277 1.00 79.25 101 TYR A CA 1
ATOM 808 C C . TYR A 1 101 ? -7.229 -12.593 -0.169 1.00 79.25 101 TYR A C 1
ATOM 810 O O . TYR A 1 101 ? -6.395 -11.726 0.071 1.00 79.25 101 TYR A O 1
ATOM 818 N N . TYR A 1 102 ? -8.358 -12.703 0.527 1.00 78.75 102 TYR A N 1
ATOM 819 C CA . TYR A 1 102 ? -8.639 -11.879 1.697 1.00 78.75 102 TYR A CA 1
ATOM 820 C C . TYR A 1 102 ? -8.343 -12.667 2.963 1.00 78.75 102 TYR A C 1
ATOM 822 O O . TYR A 1 102 ? -8.913 -13.732 3.192 1.00 78.75 102 TYR A O 1
ATOM 830 N N . GLU A 1 103 ? -7.466 -12.121 3.798 1.00 83.19 103 GLU A N 1
ATOM 831 C CA . GLU A 1 103 ? -7.184 -12.661 5.120 1.00 83.19 103 GLU A CA 1
ATOM 832 C C . GLU A 1 103 ? -8.040 -11.931 6.160 1.00 83.19 103 GLU A C 1
ATOM 834 O O . GLU A 1 103 ? -7.947 -10.710 6.320 1.00 83.19 103 GLU A O 1
ATOM 839 N N . ASN A 1 104 ? -8.868 -12.680 6.889 1.00 85.88 104 ASN A N 1
ATOM 840 C CA . ASN A 1 104 ? -9.595 -12.124 8.019 1.00 85.88 104 ASN A CA 1
ATOM 841 C C . ASN A 1 104 ? -8.626 -11.877 9.186 1.00 85.88 104 ASN A C 1
ATOM 843 O O . ASN A 1 104 ? -8.086 -12.810 9.780 1.00 85.88 104 ASN A O 1
ATOM 847 N N . ARG A 1 105 ? -8.423 -10.605 9.531 1.00 85.19 105 ARG A N 1
ATOM 848 C CA . ARG A 1 105 ? -7.616 -10.191 10.680 1.00 85.19 105 ARG A CA 1
ATOM 849 C C . ARG A 1 105 ? -8.544 -9.845 11.837 1.00 85.19 105 ARG A C 1
ATOM 851 O O . ARG A 1 105 ? -9.056 -8.733 11.905 1.00 85.19 105 ARG A O 1
ATOM 858 N N . SER A 1 106 ? -8.710 -10.776 12.774 1.00 86.69 106 SER A N 1
ATOM 859 C CA . SER A 1 106 ? -9.551 -10.596 13.970 1.00 86.69 106 SER A CA 1
ATOM 860 C C . SER A 1 106 ? -8.874 -9.792 15.092 1.00 86.69 106 SER A C 1
ATOM 862 O O . SER A 1 106 ? -9.549 -9.191 15.927 1.00 86.69 106 SER A O 1
ATOM 864 N N . GLN A 1 107 ? -7.537 -9.716 15.096 1.00 86.50 107 GLN A N 1
ATOM 865 C CA . GLN A 1 107 ? -6.751 -8.997 16.112 1.00 86.50 107 GLN A CA 1
ATOM 866 C C . GLN A 1 107 ? -7.159 -7.520 16.304 1.00 86.50 107 GLN A C 1
ATOM 868 O O . GLN A 1 107 ? -7.355 -7.112 17.450 1.00 86.50 107 GLN A O 1
ATOM 873 N N . PRO A 1 108 ? -7.355 -6.709 15.244 1.00 86.56 108 PRO A N 1
ATOM 874 C CA . PRO A 1 108 ? -7.828 -5.332 15.386 1.00 86.56 108 PRO A CA 1
ATOM 875 C C . PRO A 1 108 ? -9.193 -5.219 16.076 1.00 86.56 108 PRO A C 1
ATOM 877 O O . PRO A 1 108 ? -9.413 -4.274 16.825 1.00 86.56 108 PRO A O 1
ATOM 880 N N . ILE A 1 109 ? -10.098 -6.183 15.873 1.00 85.38 109 ILE A N 1
ATOM 881 C CA . ILE A 1 109 ? -11.422 -6.187 16.515 1.00 85.38 109 ILE A CA 1
ATOM 882 C C . ILE A 1 109 ? -11.272 -6.465 18.015 1.00 85.38 109 ILE A C 1
ATOM 884 O O . ILE A 1 109 ? -11.855 -5.759 18.837 1.00 85.38 109 ILE A O 1
ATOM 888 N N . ALA A 1 110 ? -10.413 -7.416 18.393 1.00 84.62 110 ALA A N 1
ATOM 889 C CA . ALA A 1 110 ? -10.099 -7.683 19.797 1.00 84.62 110 ALA A CA 1
ATOM 890 C C . ALA A 1 110 ? -9.444 -6.471 20.495 1.00 84.62 110 ALA A C 1
ATOM 892 O O . ALA A 1 110 ? -9.764 -6.158 21.644 1.00 84.62 110 ALA A O 1
ATOM 893 N N . GLN A 1 111 ? -8.568 -5.744 19.795 1.00 88.25 111 GLN A N 1
ATOM 894 C CA . GLN A 1 111 ? -7.994 -4.484 20.285 1.00 88.25 111 GLN A CA 1
ATOM 895 C C . GLN A 1 111 ? -9.052 -3.375 20.400 1.00 88.25 111 GLN A C 1
ATOM 897 O O . GLN A 1 111 ? -9.031 -2.569 21.329 1.00 88.25 111 GLN A O 1
ATOM 902 N N . LEU A 1 112 ? -10.027 -3.338 19.493 1.00 86.25 112 LEU A N 1
ATOM 903 C CA . LEU A 1 112 ? -11.12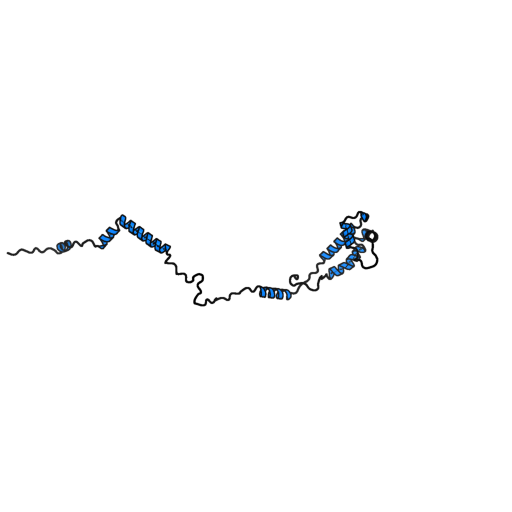1 -2.375 19.556 1.00 86.25 112 LEU A CA 1
ATOM 904 C C . LEU A 1 112 ? -12.003 -2.617 20.793 1.00 86.25 112 LEU A C 1
ATOM 906 O O . LEU A 1 112 ? -12.352 -1.674 21.499 1.00 86.25 112 LEU A O 1
ATOM 910 N N . ILE A 1 113 ? -12.262 -3.879 21.140 1.00 84.62 113 ILE A N 1
ATOM 911 C CA . ILE A 1 113 ? -12.957 -4.248 22.382 1.00 84.62 113 ILE A CA 1
ATOM 912 C C . ILE A 1 113 ? -12.231 -3.699 23.616 1.00 84.62 113 ILE A C 1
ATOM 914 O O . ILE A 1 113 ? -12.858 -3.092 24.488 1.00 84.62 113 ILE A O 1
ATOM 918 N N . SER A 1 114 ? -10.911 -3.885 23.703 1.00 85.56 114 SER A N 1
ATOM 919 C CA . SER A 1 114 ? -10.140 -3.408 24.857 1.00 85.56 114 SER A CA 1
ATOM 920 C C . SER A 1 114 ? -10.072 -1.881 24.917 1.00 85.56 114 SER A C 1
ATOM 922 O O . SER A 1 114 ? -10.206 -1.307 25.997 1.00 85.56 114 SER A O 1
ATOM 924 N N . THR A 1 115 ? -9.953 -1.200 23.774 1.00 87.06 115 THR A N 1
ATOM 925 C CA . THR A 1 115 ? -9.975 0.272 23.732 1.00 87.06 115 THR A CA 1
ATOM 926 C C . THR A 1 115 ? -11.321 0.854 24.163 1.00 87.06 115 THR A C 1
ATOM 928 O O . THR A 1 115 ? -11.330 1.814 24.933 1.00 87.06 115 THR A O 1
ATOM 931 N N . ILE A 1 116 ? -12.452 0.260 23.757 1.00 85.06 116 ILE A N 1
ATOM 932 C CA . ILE A 1 116 ? -13.784 0.661 24.241 1.00 85.06 116 ILE A CA 1
ATOM 933 C C . ILE A 1 116 ? -13.864 0.508 25.763 1.00 85.06 116 ILE A C 1
ATOM 935 O O . ILE A 1 116 ? -14.266 1.444 26.452 1.00 85.06 116 ILE A O 1
ATOM 939 N N . LYS A 1 117 ? -13.430 -0.635 26.308 1.00 82.38 117 LYS A N 1
ATOM 940 C CA . LYS A 1 117 ? -13.429 -0.872 27.762 1.00 82.38 117 LYS A CA 1
ATOM 941 C C . LYS A 1 117 ? -12.594 0.157 28.519 1.00 82.38 117 LYS A C 1
ATOM 943 O O . LYS A 1 117 ? -13.064 0.698 29.516 1.00 82.38 117 LYS A O 1
ATOM 948 N N . ASN A 1 118 ? -11.397 0.464 28.022 1.00 84.06 118 ASN A N 1
ATOM 949 C CA . ASN A 1 118 ? -10.508 1.459 28.623 1.00 84.06 118 ASN A CA 1
ATOM 950 C C . ASN A 1 118 ? -11.117 2.869 28.586 1.00 84.06 118 ASN A C 1
ATOM 952 O O . ASN A 1 118 ? -10.999 3.628 29.546 1.00 84.06 118 ASN A O 1
ATOM 956 N N . LYS A 1 119 ? -11.813 3.219 27.497 1.00 83.38 119 LYS A N 1
ATOM 957 C CA . LYS A 1 119 ? -12.546 4.487 27.399 1.00 83.38 119 LYS A CA 1
ATOM 958 C C . LYS A 1 119 ? -13.678 4.558 28.427 1.00 83.38 119 LYS A C 1
ATOM 960 O O . LYS A 1 119 ? -13.766 5.551 29.145 1.00 83.38 119 LYS A O 1
ATOM 965 N N . PHE A 1 120 ? -14.491 3.509 28.565 1.00 78.88 120 PHE A N 1
ATOM 966 C CA . PHE A 1 120 ? -15.563 3.472 29.568 1.00 78.88 120 PHE A CA 1
ATOM 967 C C . PHE A 1 120 ? -15.021 3.523 30.998 1.00 78.88 120 PHE A C 1
ATOM 969 O O . PHE A 1 120 ? -15.512 4.319 31.798 1.00 78.88 120 PHE A O 1
ATOM 976 N N . SER A 1 121 ? -13.983 2.746 31.322 1.00 79.31 121 SER A N 1
ATOM 977 C CA . SER A 1 121 ? -13.402 2.740 32.670 1.00 79.31 121 SER A CA 1
ATOM 978 C C . SER A 1 121 ? -12.875 4.119 33.084 1.00 79.31 121 SER A C 1
ATOM 980 O O . SER A 1 121 ? -13.007 4.494 34.248 1.00 79.31 121 SER A O 1
ATOM 982 N N . SER A 1 122 ? -12.386 4.921 32.132 1.00 78.50 122 SER A N 1
ATOM 983 C CA . SER A 1 122 ? -11.968 6.307 32.381 1.00 78.50 122 SER A CA 1
ATOM 984 C C . SER A 1 122 ? -13.109 7.263 32.775 1.00 78.50 122 SER A C 1
ATOM 986 O O . SER A 1 122 ? -12.847 8.289 33.404 1.00 78.50 122 SER A O 1
ATOM 988 N N . LEU A 1 123 ? -14.366 6.943 32.435 1.00 75.69 123 LEU A N 1
ATOM 989 C CA . LEU A 1 123 ? -15.560 7.771 32.695 1.00 75.69 123 LEU A CA 1
ATOM 990 C C . LEU A 1 123 ? -16.298 7.392 33.996 1.00 75.69 123 LEU A C 1
ATOM 992 O O . LEU A 1 123 ? -17.105 8.168 34.517 1.00 75.69 123 LEU A O 1
ATOM 996 N N . LEU A 1 124 ? -15.992 6.210 34.533 1.00 72.94 124 LEU A N 1
ATOM 997 C CA . LEU A 1 124 ? -16.600 5.569 35.708 1.00 72.94 124 LEU A CA 1
ATOM 998 C C . LEU A 1 124 ? -16.058 6.056 37.066 1.00 72.94 124 LEU A C 1
ATOM 1000 O O . LEU A 1 124 ? -16.315 5.436 38.097 1.00 72.94 124 LEU A O 1
ATOM 1004 N N . GLY A 1 125 ? -15.272 7.135 37.087 1.00 71.69 125 GLY A N 1
ATOM 1005 C CA . GLY A 1 125 ? -14.885 7.799 38.335 1.00 71.69 125 GLY A CA 1
ATOM 1006 C C . GLY A 1 125 ? -16.047 8.571 38.968 1.00 71.69 125 GLY A C 1
ATOM 1007 O O . GLY A 1 125 ? -17.011 8.897 38.286 1.00 71.69 125 GLY A O 1
ATOM 1008 N N . ASP A 1 126 ? -15.925 8.939 40.243 1.00 65.62 126 ASP A N 1
ATOM 1009 C CA . ASP A 1 126 ? -16.940 9.723 40.976 1.00 65.62 126 ASP A CA 1
ATOM 1010 C C . ASP A 1 126 ? -16.904 11.233 40.666 1.00 65.62 126 ASP A C 1
ATOM 1012 O O . ASP A 1 126 ? -17.559 12.036 41.328 1.00 65.62 126 ASP A O 1
ATOM 1016 N N . THR A 1 127 ? -16.144 11.660 39.655 1.00 72.31 127 THR A N 1
ATOM 1017 C CA . THR A 1 127 ? -15.989 13.082 39.334 1.00 72.31 127 THR A CA 1
ATOM 1018 C C . THR A 1 127 ? -17.270 13.660 38.725 1.00 72.31 127 THR A C 1
ATOM 1020 O O . THR A 1 127 ? -17.841 13.062 37.806 1.00 72.31 127 THR A O 1
ATOM 1023 N N . PRO A 1 128 ? -17.761 14.819 39.193 1.00 72.94 128 PRO A N 1
ATOM 1024 C CA . PRO A 1 128 ? -18.911 15.475 38.584 1.00 72.94 128 PRO A CA 1
ATOM 1025 C C . PRO A 1 128 ? -18.578 15.941 37.157 1.00 72.94 128 PRO A C 1
ATOM 1027 O O . PRO A 1 128 ? -17.430 16.241 36.835 1.00 72.94 128 PRO A O 1
ATOM 1030 N N . TYR A 1 129 ? -19.593 16.047 36.292 1.00 69.12 129 TYR A N 1
ATOM 1031 C CA . TYR A 1 129 ? -19.425 16.404 34.872 1.00 69.12 129 TYR A CA 1
ATOM 1032 C C . TYR A 1 129 ? -18.640 17.716 34.649 1.00 69.12 129 TYR A C 1
ATOM 1034 O O . TYR A 1 129 ? -17.869 17.842 33.694 1.00 69.12 129 TYR A O 1
ATOM 1042 N N . ALA A 1 130 ? -18.788 18.682 35.561 1.00 71.12 130 ALA A N 1
ATOM 1043 C CA . ALA A 1 130 ? -18.090 19.965 35.510 1.00 71.12 130 ALA A CA 1
ATOM 1044 C C . ALA A 1 130 ? -16.556 19.834 35.603 1.00 71.12 130 ALA A C 1
ATOM 1046 O O . ALA A 1 130 ? -15.847 20.653 35.020 1.00 71.12 130 ALA A O 1
ATOM 1047 N N . GLU A 1 131 ? -16.055 18.787 36.263 1.00 77.25 131 GLU A N 1
ATOM 1048 C CA . GLU A 1 131 ? -14.631 18.570 36.562 1.00 77.25 131 GLU A CA 1
ATOM 1049 C C . GLU A 1 131 ? -13.956 17.560 35.619 1.00 77.25 131 GLU A C 1
ATOM 1051 O O . GLU A 1 131 ? -12.779 17.242 35.782 1.00 77.25 131 GLU A O 1
ATOM 1056 N N . LEU A 1 132 ? -14.676 17.053 34.613 1.00 76.31 132 LEU A N 1
ATOM 1057 C CA . LEU A 1 132 ? -14.104 16.137 33.625 1.00 76.31 132 LEU A CA 1
ATOM 1058 C C . LEU A 1 132 ? -13.036 16.824 32.773 1.00 76.31 132 LEU A C 1
ATOM 1060 O O . LEU A 1 132 ? -13.205 17.964 32.323 1.00 76.31 132 LEU A O 1
ATOM 1064 N N . THR A 1 133 ? -11.971 16.086 32.467 1.00 81.00 133 THR A N 1
ATOM 1065 C CA . THR A 1 133 ? -10.942 16.543 31.531 1.00 81.00 133 THR A CA 1
ATOM 1066 C C . THR A 1 133 ? -11.514 16.692 30.118 1.00 81.00 133 THR A C 1
ATOM 1068 O O . THR A 1 133 ? -12.503 16.059 29.739 1.00 81.00 133 THR A O 1
ATOM 1071 N N . ALA A 1 134 ? -10.876 17.530 29.294 1.00 78.50 134 ALA A N 1
ATOM 1072 C CA . ALA A 1 134 ? -11.302 17.750 27.909 1.00 78.50 134 ALA A CA 1
ATOM 1073 C C . ALA A 1 134 ? -11.340 16.446 27.082 1.00 78.50 134 ALA A C 1
ATOM 1075 O O . ALA A 1 134 ? -12.153 16.314 26.170 1.00 78.50 134 ALA A O 1
ATOM 1076 N N . GLU A 1 135 ? -10.493 15.470 27.414 1.00 78.50 135 GLU A N 1
ATOM 1077 C CA . GLU A 1 135 ? -10.449 14.153 26.769 1.00 78.50 135 GLU A CA 1
ATOM 1078 C C . GLU A 1 135 ? -11.632 13.260 27.170 1.00 78.50 135 GLU A C 1
ATOM 1080 O O . GLU A 1 135 ? -12.223 12.598 26.316 1.00 78.50 135 GLU A O 1
ATOM 1085 N N . GLN A 1 136 ? -12.043 13.292 28.440 1.00 77.69 136 GLN A N 1
ATOM 1086 C CA . GLN A 1 136 ? -13.226 12.571 28.919 1.00 77.69 136 GLN A CA 1
ATOM 1087 C C . GLN A 1 136 ? -14.511 13.122 28.291 1.00 77.69 136 GLN A C 1
ATOM 1089 O O . GLN A 1 136 ? -15.370 12.347 27.877 1.00 77.69 136 GLN A O 1
ATOM 1094 N N . LYS A 1 137 ? -14.621 14.449 28.138 1.00 78.75 137 LYS A N 1
ATOM 1095 C CA . LYS A 1 137 ? -15.769 15.081 27.462 1.00 78.75 137 LYS A CA 1
ATOM 1096 C C . LYS A 1 137 ? -15.856 14.693 25.984 1.00 78.75 137 LYS A C 1
ATOM 1098 O O . LYS A 1 137 ? -16.932 14.357 25.504 1.00 78.75 137 LYS A O 1
ATOM 1103 N N . LYS A 1 138 ? -14.722 14.654 25.273 1.00 82.31 138 LYS A N 1
ATOM 1104 C CA . LYS A 1 138 ? -14.669 14.157 23.885 1.00 82.31 138 LYS A CA 1
ATOM 1105 C C . LYS A 1 138 ? -15.069 12.688 23.786 1.00 82.31 138 LYS A C 1
ATOM 1107 O O . LYS A 1 138 ? -15.848 12.327 22.915 1.00 82.31 138 LYS A O 1
ATOM 1112 N N . THR A 1 139 ? -14.574 11.862 24.704 1.00 80.88 139 THR A N 1
ATOM 1113 C CA . THR A 1 139 ? -14.915 10.436 24.765 1.00 80.88 139 THR A CA 1
ATOM 1114 C C . THR A 1 139 ? -16.415 10.240 24.986 1.00 80.88 139 THR A C 1
ATOM 1116 O O . THR A 1 139 ? -17.029 9.432 24.302 1.00 80.88 139 THR A O 1
ATOM 1119 N N . LEU A 1 140 ? -17.028 11.011 25.889 1.00 79.69 140 LEU A N 1
ATOM 1120 C CA . LEU A 1 140 ? -18.476 10.998 26.107 1.00 79.69 140 LEU A CA 1
ATOM 1121 C C . LEU A 1 140 ? -19.242 11.380 24.829 1.00 79.69 140 LEU A C 1
ATOM 1123 O O . LEU A 1 140 ? -20.192 10.693 24.463 1.00 79.69 140 LEU A O 1
ATOM 1127 N N . ALA A 1 141 ? -18.801 12.429 24.131 1.00 80.75 141 ALA A N 1
ATOM 1128 C CA . ALA A 1 141 ? -19.421 12.878 22.887 1.00 80.75 141 ALA A CA 1
ATOM 1129 C C . ALA A 1 141 ? -19.347 11.825 21.763 1.00 80.75 141 ALA A C 1
ATOM 1131 O O . ALA A 1 141 ? -20.288 11.706 20.986 1.00 80.75 141 ALA A O 1
ATOM 1132 N N . GLU A 1 142 ? -18.276 11.025 21.693 1.00 80.88 142 GLU A N 1
ATOM 1133 C CA . GLU A 1 142 ? -18.149 9.918 20.727 1.00 80.88 142 GLU A CA 1
ATOM 1134 C C . GLU A 1 142 ? -19.180 8.798 20.944 1.00 80.88 142 GLU A C 1
ATOM 1136 O O . GLU A 1 142 ? -19.539 8.105 19.994 1.00 80.88 142 GLU A O 1
ATOM 1141 N N . PHE A 1 143 ? -19.649 8.605 22.180 1.00 76.00 143 PHE A N 1
ATOM 1142 C CA . PHE A 1 143 ? -20.630 7.571 22.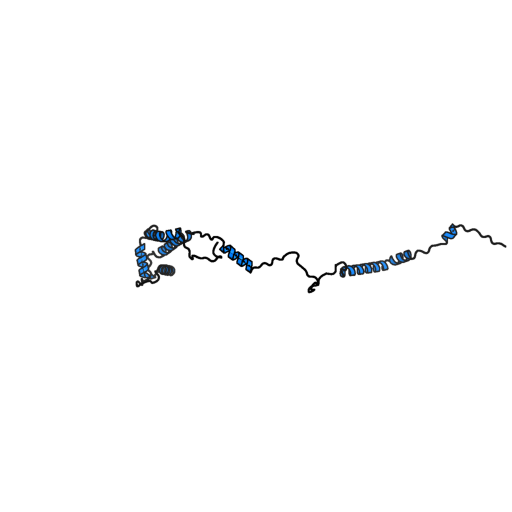528 1.00 76.00 143 PHE A CA 1
ATOM 1143 C C . PHE A 1 143 ? -22.080 8.065 22.498 1.00 76.00 143 PHE A C 1
ATOM 1145 O O . PHE A 1 143 ? -22.998 7.269 22.707 1.00 76.00 143 PHE A O 1
ATOM 1152 N N . MET A 1 144 ? -22.304 9.353 22.234 1.00 73.56 144 MET A N 1
ATOM 1153 C CA . MET A 1 144 ? -23.652 9.877 22.066 1.00 73.56 144 MET A CA 1
ATOM 1154 C C . MET A 1 144 ? -24.235 9.400 20.731 1.00 73.56 144 MET A C 1
ATOM 1156 O O . MET A 1 144 ? -23.555 9.467 19.703 1.00 73.56 144 MET A O 1
ATOM 1160 N N . PRO A 1 145 ? -25.492 8.922 20.707 1.00 69.38 145 PRO A N 1
ATOM 1161 C CA . PRO A 1 145 ? -26.149 8.621 19.446 1.00 69.38 145 PRO A CA 1
ATOM 1162 C C . PRO A 1 145 ? -26.204 9.892 18.590 1.00 69.38 145 PRO A C 1
ATOM 1164 O O . PRO A 1 145 ? -26.470 10.981 19.103 1.00 69.38 145 PRO A O 1
ATOM 1167 N N . ALA A 1 146 ? -25.976 9.760 17.279 1.00 61.28 146 ALA A N 1
ATOM 1168 C CA . ALA A 1 146 ? -26.319 10.828 16.345 1.00 61.28 146 ALA A CA 1
ATOM 1169 C C . ALA A 1 146 ? -27.799 11.166 16.570 1.00 61.28 146 ALA A C 1
ATOM 1171 O O . ALA A 1 146 ? -28.612 10.245 16.624 1.00 61.28 146 ALA A O 1
ATOM 1172 N N . ALA A 1 147 ? -28.122 12.445 16.777 1.00 56.66 147 ALA A N 1
ATOM 1173 C CA . ALA A 1 147 ? -29.448 12.897 17.189 1.00 56.66 147 ALA A CA 1
ATOM 1174 C C . ALA A 1 147 ? -30.538 12.379 16.231 1.00 56.66 147 ALA A C 1
ATOM 1176 O O . ALA A 1 147 ? -30.782 12.942 15.165 1.00 56.66 147 ALA A O 1
ATOM 1177 N N . VAL A 1 148 ? -31.172 11.269 16.604 1.00 46.44 148 VAL A N 1
ATOM 1178 C CA . VAL A 1 148 ? -32.289 10.649 15.894 1.00 46.44 148 VAL A CA 1
ATOM 1179 C C . VAL A 1 148 ? -33.418 10.519 16.916 1.00 46.44 148 VAL A C 1
ATOM 1181 O O . VAL A 1 148 ? -33.543 9.503 17.595 1.00 46.44 148 VAL A O 1
ATOM 1184 N N . GLY A 1 149 ? -34.221 11.582 17.038 1.00 51.84 149 GLY A N 1
ATOM 1185 C CA . GLY A 1 149 ? -35.453 11.622 17.841 1.00 51.84 149 GLY A CA 1
ATOM 1186 C C . GLY A 1 149 ? -35.380 12.405 19.165 1.00 51.84 149 GLY A C 1
ATOM 1187 O O . GLY A 1 149 ? -34.306 12.599 19.719 1.00 51.84 149 GLY A O 1
ATOM 1188 N N . GLU A 1 150 ? -36.566 12.824 19.640 1.00 48.31 150 GLU A N 1
ATOM 1189 C CA . GLU A 1 150 ? -36.936 13.836 20.669 1.00 48.31 150 GLU A CA 1
ATOM 1190 C C . GLU A 1 150 ? -36.346 13.714 22.095 1.00 48.31 150 GLU A C 1
ATOM 1192 O O . GLU A 1 150 ? -36.830 14.362 23.022 1.00 48.31 150 GLU A O 1
ATOM 1197 N N . ALA A 1 151 ? -35.303 12.919 22.317 1.00 54.00 151 ALA A N 1
ATOM 1198 C CA . ALA A 1 151 ? -34.621 12.858 23.606 1.00 54.00 151 ALA A CA 1
ATOM 1199 C C . ALA A 1 151 ? -33.240 13.509 23.496 1.00 54.00 151 ALA A C 1
ATOM 1201 O O . ALA A 1 151 ? -32.225 12.814 23.408 1.00 54.00 151 ALA A O 1
ATOM 1202 N N . ASP A 1 152 ? -33.215 14.844 23.546 1.00 58.25 152 ASP A N 1
ATOM 1203 C CA . ASP A 1 152 ? -32.002 15.634 23.785 1.00 58.25 152 ASP A CA 1
ATOM 1204 C C . ASP A 1 152 ? -31.516 15.368 25.219 1.00 58.25 152 ASP A C 1
ATOM 1206 O O . ASP A 1 152 ? -31.721 16.152 26.146 1.00 58.25 152 ASP A O 1
ATOM 1210 N N . LEU A 1 153 ? -30.924 14.193 25.433 1.00 64.31 153 LEU A N 1
ATOM 1211 C CA . LEU A 1 153 ? -30.265 13.855 26.684 1.00 64.31 153 LEU A CA 1
ATOM 1212 C C . LEU A 1 153 ? -29.095 14.813 26.870 1.00 64.31 153 LEU A C 1
ATOM 1214 O O . LEU A 1 153 ? -28.166 14.839 26.061 1.00 64.31 153 LEU A O 1
ATOM 1218 N N . THR A 1 154 ? -29.130 15.587 27.951 1.00 74.06 154 THR A N 1
ATOM 1219 C CA . THR A 1 154 ? -27.997 16.433 28.314 1.00 74.06 154 THR A CA 1
ATOM 1220 C C . THR A 1 154 ? -26.782 15.554 28.626 1.00 74.06 154 THR A C 1
ATOM 1222 O O . THR A 1 154 ? -26.909 14.456 29.174 1.00 74.06 154 THR A O 1
ATOM 1225 N N . GLU A 1 155 ? -25.576 16.022 28.294 1.00 71.88 155 GLU A N 1
ATOM 1226 C CA . GLU A 1 155 ? -24.335 15.254 28.496 1.00 71.88 155 GLU A CA 1
ATOM 1227 C C . GLU A 1 155 ? -24.150 14.798 29.960 1.00 71.88 155 GLU A C 1
ATOM 1229 O O . GLU A 1 155 ? -23.627 13.716 30.234 1.00 71.88 155 GLU A O 1
ATOM 1234 N N . ALA A 1 156 ? -24.648 15.589 30.914 1.00 73.75 156 ALA A N 1
ATOM 1235 C CA . ALA A 1 156 ? -24.639 15.259 32.336 1.00 73.75 156 ALA A CA 1
ATOM 1236 C C . ALA A 1 156 ? -25.613 14.118 32.699 1.00 73.75 156 ALA A C 1
ATOM 1238 O O . ALA A 1 156 ? -25.279 13.265 33.524 1.00 73.75 156 ALA A O 1
ATOM 1239 N N . GLU A 1 157 ? -26.794 14.068 32.077 1.00 78.50 157 GLU A N 1
ATOM 1240 C CA . GLU A 1 157 ? -27.768 12.983 32.257 1.00 78.50 157 GLU A CA 1
ATOM 1241 C C . GLU A 1 157 ? -27.332 11.689 31.569 1.00 78.50 157 GLU A C 1
ATOM 1243 O O . GLU A 1 157 ? -27.555 10.597 32.092 1.00 78.50 157 GLU A O 1
ATOM 1248 N N . ALA A 1 158 ? -26.683 11.789 30.408 1.00 74.44 158 ALA A N 1
ATOM 1249 C CA . ALA A 1 158 ? -26.108 10.633 29.731 1.00 74.44 158 ALA A CA 1
ATOM 1250 C C . ALA A 1 158 ? -25.037 9.971 30.608 1.00 74.44 158 ALA A C 1
ATOM 1252 O O . ALA A 1 158 ? -25.057 8.758 30.818 1.00 74.44 158 ALA A O 1
ATOM 1253 N N . LEU A 1 159 ? -24.152 10.774 31.199 1.00 74.69 159 LEU A N 1
ATOM 1254 C CA . LEU A 1 159 ? -23.107 10.289 32.088 1.00 74.69 159 LEU A CA 1
ATOM 1255 C C . LEU A 1 159 ? -23.669 9.661 33.371 1.00 74.69 159 LEU A C 1
ATOM 1257 O O . LEU A 1 159 ? -23.194 8.601 33.782 1.00 74.69 159 LEU A O 1
ATOM 1261 N N . SER A 1 160 ? -24.694 10.257 33.988 1.00 75.12 160 SER A N 1
ATOM 1262 C CA . SER A 1 160 ? -25.316 9.677 35.185 1.00 75.12 160 SER A CA 1
ATOM 1263 C C . SER A 1 160 ? -26.027 8.356 34.883 1.00 75.12 160 SER A C 1
ATOM 1265 O O . SER A 1 160 ? -25.908 7.414 35.662 1.00 75.12 160 SER A O 1
ATOM 1267 N N . ARG A 1 161 ? -26.681 8.229 33.721 1.00 77.00 161 ARG A N 1
ATOM 1268 C CA . ARG A 1 161 ? -27.268 6.961 33.256 1.00 77.00 161 ARG A CA 1
ATOM 1269 C C . ARG A 1 161 ? -26.208 5.903 32.970 1.00 77.00 161 ARG A C 1
ATOM 1271 O O . ARG A 1 161 ? -26.390 4.755 33.359 1.00 77.00 161 ARG A O 1
ATOM 1278 N N . ILE A 1 162 ? -25.101 6.278 32.326 1.00 76.75 162 ILE A N 1
ATOM 1279 C CA . ILE A 1 162 ? -23.966 5.378 32.073 1.00 76.75 162 ILE A CA 1
ATOM 1280 C C . ILE A 1 162 ? -23.404 4.864 33.402 1.00 76.75 162 ILE A C 1
ATOM 1282 O O . ILE A 1 162 ? -23.223 3.657 33.549 1.00 76.75 162 ILE A O 1
ATOM 1286 N N . ARG A 1 163 ? -23.198 5.745 34.390 1.00 77.25 163 ARG A N 1
ATOM 1287 C CA . ARG A 1 163 ? -22.737 5.350 35.730 1.00 77.25 163 ARG A CA 1
ATOM 1288 C C . ARG A 1 163 ? -23.743 4.460 36.446 1.00 77.25 163 ARG A C 1
ATOM 1290 O O . ARG A 1 163 ? -23.356 3.398 36.895 1.00 77.25 163 ARG A O 1
ATOM 1297 N N . LEU A 1 164 ? -25.032 4.795 36.437 1.00 76.88 164 LEU A N 1
ATOM 1298 C CA . LEU A 1 164 ? -26.080 3.966 37.046 1.00 76.88 164 LEU A CA 1
ATOM 1299 C C . LEU A 1 164 ? -26.131 2.554 36.433 1.00 76.88 164 LEU A C 1
ATOM 1301 O O . LEU A 1 164 ? -26.318 1.566 37.140 1.00 76.88 164 LEU A O 1
ATOM 1305 N N . LEU A 1 165 ? -25.932 2.435 35.118 1.00 73.75 165 LEU A N 1
ATOM 1306 C CA . LEU A 1 165 ? -25.904 1.141 34.429 1.00 73.75 165 LEU A CA 1
ATOM 1307 C C . LEU A 1 165 ? -24.628 0.326 34.714 1.00 73.75 165 LEU A C 1
ATOM 1309 O O . LEU A 1 165 ? -24.672 -0.907 34.672 1.00 73.75 165 LEU A O 1
ATOM 1313 N N . LEU A 1 166 ? -23.509 0.996 34.999 1.00 71.06 166 LEU A N 1
ATOM 1314 C CA . LEU A 1 166 ? -22.172 0.405 35.146 1.00 71.06 166 LEU A CA 1
ATOM 1315 C C . LEU A 1 166 ? -21.604 0.493 36.581 1.00 71.06 166 LEU A C 1
ATOM 1317 O O . LEU A 1 166 ? -20.445 0.144 36.791 1.00 71.06 166 LEU A O 1
ATOM 1321 N N . ASP A 1 167 ? -22.417 0.912 37.554 1.00 65.00 167 ASP A N 1
ATOM 1322 C CA . ASP A 1 167 ? -22.046 1.246 38.945 1.00 65.00 167 ASP A CA 1
ATOM 1323 C C . ASP A 1 167 ? -21.386 0.073 39.687 1.00 65.00 167 ASP A C 1
ATOM 1325 O O . ASP A 1 167 ? -20.525 0.216 40.555 1.00 65.00 167 ASP A O 1
ATOM 1329 N N . GLU A 1 168 ? -21.721 -1.142 39.270 1.00 60.75 168 GLU A N 1
ATOM 1330 C CA . GLU A 1 168 ? -20.979 -2.331 39.647 1.00 60.75 168 GLU A CA 1
ATOM 1331 C C . GLU A 1 168 ? -19.782 -2.480 38.700 1.00 60.75 168 GLU A C 1
ATOM 1333 O O . GLU A 1 168 ? -19.914 -3.042 37.615 1.00 60.75 168 GLU A O 1
ATOM 1338 N N . ARG A 1 169 ? -18.587 -2.021 39.107 1.00 54.53 169 ARG A N 1
ATOM 1339 C CA . ARG A 1 169 ? -17.326 -2.230 38.352 1.00 54.53 169 ARG A CA 1
ATOM 1340 C C . ARG A 1 169 ? -17.088 -3.697 37.954 1.00 54.53 169 ARG A C 1
ATOM 1342 O O . ARG A 1 169 ? -16.415 -3.969 36.964 1.00 54.53 169 ARG A O 1
ATOM 1349 N N . THR A 1 170 ? -17.693 -4.640 38.675 1.00 53.41 170 THR A N 1
ATOM 1350 C CA . THR A 1 170 ? -17.745 -6.079 38.367 1.00 53.41 170 THR A CA 1
ATOM 1351 C C . THR A 1 170 ? -18.526 -6.424 37.089 1.00 53.41 170 THR A C 1
ATOM 1353 O O . THR A 1 170 ? -18.405 -7.538 36.589 1.00 53.41 170 THR A O 1
ATOM 1356 N N . LYS A 1 171 ? -19.305 -5.497 36.514 1.00 57.53 171 LYS A N 1
ATOM 1357 C CA . LYS A 1 171 ? -20.064 -5.694 35.266 1.00 57.53 171 LYS A CA 1
ATOM 1358 C C . LYS A 1 171 ? -19.275 -5.371 33.989 1.00 57.53 171 LYS A C 1
ATOM 1360 O O . LYS A 1 171 ? -19.748 -5.706 32.901 1.00 57.53 171 LYS A O 1
ATOM 1365 N N . LEU A 1 172 ? -18.100 -4.746 34.105 1.00 59.91 172 LEU A N 1
ATOM 1366 C CA . LEU A 1 172 ? -17.244 -4.357 32.971 1.00 59.91 172 LEU A CA 1
ATOM 1367 C C . LEU A 1 172 ? -16.357 -5.504 32.478 1.00 59.91 172 LEU A C 1
ATOM 1369 O O . LEU A 1 172 ? -16.227 -5.717 31.273 1.00 59.91 172 LEU A O 1
ATOM 1373 N N . GLU A 1 173 ? -15.765 -6.259 33.403 1.00 57.31 173 GLU A N 1
ATOM 1374 C CA . GLU A 1 173 ? -14.921 -7.415 33.101 1.00 57.31 173 GLU A CA 1
ATOM 1375 C C . GLU A 1 173 ? -15.712 -8.700 33.365 1.00 57.31 173 GLU A C 1
ATOM 1377 O O . GLU A 1 173 ? -15.916 -9.100 34.506 1.00 57.31 173 GLU A O 1
ATOM 1382 N N . GLY A 1 174 ? -16.224 -9.326 32.299 1.00 59.34 174 GLY A N 1
ATOM 1383 C CA . GLY A 1 174 ? -17.006 -10.567 32.387 1.00 59.34 174 GLY A CA 1
ATOM 1384 C C . GLY A 1 174 ? -18.493 -10.399 32.729 1.00 59.34 174 GLY A C 1
ATOM 1385 O O . GLY A 1 174 ? -19.210 -11.395 32.812 1.00 59.34 174 GLY A O 1
ATOM 1386 N N . GLY A 1 175 ? -18.982 -9.166 32.894 1.00 71.31 175 GLY A N 1
ATOM 1387 C CA . GLY A 1 175 ? -20.402 -8.890 33.119 1.00 71.31 175 GLY A CA 1
ATOM 1388 C C . GLY A 1 175 ? -21.249 -8.801 31.846 1.00 71.31 175 GLY A C 1
ATOM 1389 O O . GLY A 1 175 ? -20.790 -9.053 30.731 1.00 71.31 175 GLY A O 1
ATOM 1390 N N . LYS A 1 176 ? -22.515 -8.393 32.012 1.00 72.88 176 LYS A N 1
ATOM 1391 C CA . LYS A 1 176 ? -23.503 -8.288 30.918 1.00 72.88 176 LYS A CA 1
ATOM 1392 C C . LYS A 1 176 ? -23.046 -7.375 29.775 1.00 72.88 176 LYS A C 1
ATOM 1394 O O . LYS A 1 176 ? -23.420 -7.613 28.633 1.00 72.88 176 LYS A O 1
ATOM 1399 N N . PHE A 1 177 ? -22.235 -6.359 30.074 1.00 74.69 177 PHE A N 1
ATOM 1400 C CA . PHE A 1 177 ? -21.681 -5.456 29.067 1.00 74.69 177 PHE A CA 1
ATOM 1401 C C . PHE A 1 177 ? -20.659 -6.162 28.170 1.00 74.69 177 PHE A C 1
ATOM 1403 O O . PHE A 1 177 ? -20.766 -6.087 26.952 1.00 74.69 177 PHE A O 1
ATOM 1410 N N . ASP A 1 178 ? -19.718 -6.910 28.755 1.00 77.19 178 ASP A N 1
ATOM 1411 C CA . ASP A 1 178 ? -18.737 -7.684 27.985 1.00 77.19 178 ASP A CA 1
ATOM 1412 C C . ASP A 1 178 ? -19.415 -8.771 27.141 1.00 77.19 178 ASP A C 1
ATOM 1414 O O . ASP A 1 178 ? -19.055 -8.979 25.987 1.00 77.19 178 ASP A O 1
ATOM 1418 N N . GLN A 1 179 ? -20.444 -9.424 27.688 1.00 80.56 179 GLN A N 1
ATOM 1419 C CA . GLN A 1 179 ? -21.235 -10.412 26.949 1.00 80.56 179 GLN A CA 1
ATOM 1420 C C . GLN A 1 179 ? -22.005 -9.791 25.779 1.00 80.56 179 GLN A C 1
ATOM 1422 O O . GLN A 1 179 ? -22.027 -10.376 24.700 1.00 80.56 179 GLN A O 1
ATOM 1427 N N . ALA A 1 180 ? -22.602 -8.611 25.967 1.00 82.69 180 ALA A N 1
ATOM 1428 C CA . ALA A 1 180 ? -23.284 -7.890 24.894 1.00 82.69 180 ALA A CA 1
ATOM 1429 C C . ALA A 1 180 ? -22.306 -7.397 23.818 1.00 82.69 180 ALA A C 1
ATOM 1431 O O . ALA A 1 180 ? -22.624 -7.402 22.633 1.00 82.69 180 ALA A O 1
ATOM 1432 N N . LEU A 1 181 ? -21.100 -6.987 24.215 1.00 82.38 181 LEU A N 1
ATOM 1433 C CA . LEU A 1 181 ? -20.080 -6.549 23.272 1.00 82.38 181 LEU A CA 1
ATOM 1434 C C . LEU A 1 181 ? -19.555 -7.728 22.437 1.00 82.38 181 LEU A C 1
ATOM 1436 O O . LEU A 1 181 ? -19.435 -7.616 21.220 1.00 82.38 181 LEU A O 1
ATOM 1440 N N . LYS A 1 182 ? -19.303 -8.871 23.085 1.00 83.75 182 LYS A N 1
ATOM 1441 C CA . LYS A 1 182 ? -18.905 -10.124 22.429 1.00 83.75 182 LYS A CA 1
ATOM 1442 C C . LYS A 1 182 ? -19.987 -10.654 21.496 1.00 83.75 182 LYS A C 1
ATOM 1444 O O . LYS A 1 182 ? -19.693 -10.956 20.350 1.00 83.75 182 LYS A O 1
ATOM 1449 N N . SER A 1 183 ? -21.255 -10.667 21.912 1.00 86.06 183 SER A N 1
ATOM 1450 C CA . SER A 1 183 ? -22.338 -11.164 21.051 1.00 86.06 183 SER A CA 1
ATOM 1451 C C . SER A 1 183 ? -22.503 -10.366 19.754 1.00 86.06 183 SER A C 1
ATOM 1453 O O . SER A 1 183 ? -22.920 -10.929 18.744 1.00 86.06 183 SER A O 1
ATOM 1455 N N . VAL A 1 184 ? -22.166 -9.072 19.765 1.00 86.06 184 VAL A N 1
ATOM 1456 C CA . VAL A 1 184 ? -22.206 -8.217 18.572 1.00 86.06 184 VAL A CA 1
ATOM 1457 C C . VAL A 1 184 ? -20.924 -8.331 17.744 1.00 86.06 184 VAL A C 1
ATOM 1459 O O . VAL A 1 184 ? -21.000 -8.347 16.518 1.00 86.06 184 VAL A O 1
ATOM 1462 N N . LEU A 1 185 ? -19.751 -8.392 18.381 1.00 84.81 185 LEU A N 1
ATOM 1463 C CA . LEU A 1 185 ? -18.461 -8.301 17.687 1.00 84.81 185 LEU A CA 1
ATOM 1464 C C . LEU A 1 185 ? -17.848 -9.654 17.307 1.00 84.81 185 LEU A C 1
ATOM 1466 O O . LEU A 1 185 ? -17.090 -9.694 16.341 1.00 84.81 185 LEU A O 1
ATOM 1470 N N . ASP A 1 186 ? -18.180 -10.748 17.992 1.00 85.88 186 ASP A N 1
ATOM 1471 C CA . ASP A 1 186 ?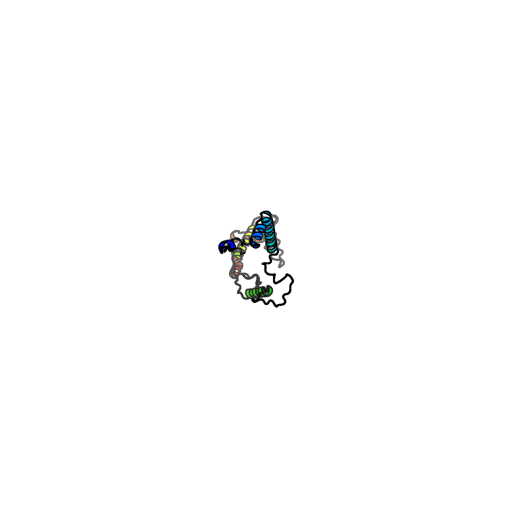 -17.673 -12.087 17.665 1.00 85.88 186 ASP A CA 1
ATOM 1472 C C . ASP A 1 186 ? -18.135 -12.552 16.271 1.00 85.88 186 ASP A C 1
ATOM 1474 O O . ASP A 1 186 ? -17.277 -12.960 15.486 1.00 85.88 186 ASP A O 1
ATOM 1478 N N . PRO A 1 187 ? -19.416 -12.387 15.866 1.00 87.38 187 PRO A N 1
ATOM 1479 C CA . PRO A 1 187 ? -19.833 -12.714 14.501 1.00 87.38 187 PRO A CA 1
ATOM 1480 C C . PRO A 1 187 ? -19.049 -11.917 13.454 1.00 87.38 187 PRO A C 1
ATOM 1482 O O . PRO A 1 187 ? -18.659 -12.448 12.421 1.00 87.38 187 PRO A O 1
ATOM 1485 N N . ILE A 1 188 ? -18.767 -10.647 13.751 1.00 85.12 188 ILE A N 1
ATOM 1486 C CA . ILE A 1 188 ? -18.009 -9.750 12.875 1.00 85.12 188 ILE A CA 1
ATOM 1487 C C . ILE A 1 188 ? -16.540 -10.184 12.786 1.00 85.12 188 ILE A C 1
ATOM 1489 O O . ILE A 1 188 ? -15.929 -10.105 11.719 1.00 85.12 188 ILE A O 1
ATOM 1493 N N . ALA A 1 189 ? -15.970 -10.659 13.893 1.00 84.00 189 ALA A N 1
ATOM 1494 C CA . ALA A 1 189 ? -14.619 -11.194 13.940 1.00 84.00 189 ALA A CA 1
ATOM 1495 C C . ALA A 1 189 ? -14.493 -12.535 13.209 1.00 84.00 189 ALA A C 1
ATOM 1497 O O . ALA A 1 189 ? -13.432 -12.802 12.651 1.00 84.00 189 ALA A O 1
ATOM 1498 N N . GLU A 1 190 ? -15.547 -13.351 13.173 1.00 84.50 190 GLU A N 1
ATOM 1499 C CA . GLU A 1 190 ? -15.579 -14.621 12.441 1.00 84.50 190 GLU A CA 1
ATOM 1500 C C . GLU A 1 190 ? -15.772 -14.416 10.934 1.00 84.50 190 GLU A C 1
ATOM 1502 O O . GLU A 1 190 ? -15.015 -14.974 10.136 1.00 84.50 190 GLU A O 1
ATOM 1507 N N . THR A 1 191 ? -16.740 -13.587 10.527 1.00 82.12 191 THR A N 1
ATOM 1508 C CA . THR A 1 191 ? -17.042 -13.358 9.103 1.00 82.12 191 THR A CA 1
ATOM 1509 C C . THR A 1 191 ? -16.095 -12.365 8.436 1.00 82.12 191 THR A C 1
ATOM 1511 O O . THR A 1 191 ? -15.983 -12.347 7.210 1.00 82.12 191 THR A O 1
ATOM 1514 N N . GLY A 1 192 ? -15.415 -11.532 9.226 1.00 79.00 192 GLY A N 1
ATOM 1515 C CA . GLY A 1 192 ? -14.634 -10.403 8.738 1.00 79.00 192 GLY A CA 1
ATOM 1516 C C . GLY A 1 192 ? -15.519 -9.262 8.228 1.00 79.00 192 GLY A C 1
ATOM 1517 O O . GLY A 1 192 ? -16.724 -9.412 8.012 1.00 79.00 192 GLY A O 1
ATOM 1518 N N . VAL A 1 193 ? -14.911 -8.090 8.029 1.00 79.69 193 VAL A N 1
ATOM 1519 C CA . VAL A 1 193 ? -15.590 -6.906 7.480 1.00 79.69 193 VAL A CA 1
ATOM 1520 C C . VAL A 1 193 ? -14.889 -6.458 6.214 1.00 79.69 193 VAL A C 1
ATOM 1522 O O . VAL A 1 193 ? -13.702 -6.131 6.231 1.00 79.69 193 VAL A O 1
ATOM 1525 N N . LEU A 1 194 ? -15.648 -6.375 5.124 1.00 75.12 194 LEU A N 1
ATOM 1526 C CA . LEU A 1 194 ? -15.203 -5.736 3.893 1.00 75.12 194 LEU A CA 1
ATOM 1527 C C . LEU A 1 194 ? -15.728 -4.302 3.856 1.00 75.12 194 LEU A C 1
ATOM 1529 O O . LEU A 1 194 ? -16.933 -4.067 3.883 1.00 75.12 194 LEU A O 1
ATOM 1533 N N . LYS A 1 195 ? -14.813 -3.332 3.779 1.00 73.31 195 LYS A N 1
ATOM 1534 C CA . LYS A 1 195 ? -15.158 -1.908 3.646 1.00 73.31 195 LYS A CA 1
ATOM 1535 C C . LYS A 1 195 ? -15.813 -1.603 2.292 1.00 73.31 195 LYS A C 1
ATOM 1537 O O . LYS A 1 195 ? -16.651 -0.712 2.198 1.00 73.31 195 LYS A O 1
ATOM 1542 N N . SER A 1 196 ? -15.427 -2.339 1.255 1.00 75.62 196 SER A N 1
ATOM 1543 C CA . SER A 1 196 ? -15.988 -2.253 -0.090 1.00 75.62 196 SER A CA 1
ATOM 1544 C C . SER A 1 196 ? -15.905 -3.611 -0.783 1.00 75.62 196 SER A C 1
ATOM 1546 O O . SER A 1 196 ? -14.957 -4.365 -0.581 1.00 75.62 196 SER A O 1
ATOM 1548 N N . ILE A 1 197 ? -16.906 -3.912 -1.614 1.00 70.69 197 ILE A N 1
ATOM 1549 C CA . ILE A 1 197 ? -16.971 -5.155 -2.406 1.00 70.69 197 ILE A CA 1
ATOM 1550 C C . ILE A 1 197 ? -15.888 -5.161 -3.502 1.00 70.69 197 ILE A C 1
ATOM 1552 O O . ILE A 1 197 ? -15.435 -6.216 -3.932 1.00 70.69 197 ILE A O 1
ATOM 1556 N N . GLY A 1 198 ? -15.453 -3.974 -3.938 1.00 68.62 198 GLY A N 1
ATOM 1557 C CA . GLY A 1 198 ? -14.361 -3.786 -4.889 1.00 68.62 198 GLY A CA 1
ATOM 1558 C C . GLY A 1 198 ? -13.151 -3.117 -4.244 1.00 68.62 198 GLY A C 1
ATOM 1559 O O . GLY A 1 198 ? -13.292 -2.301 -3.333 1.00 68.62 198 GLY A O 1
ATOM 1560 N N . HIS A 1 199 ? -11.971 -3.442 -4.753 1.00 69.75 199 HIS A N 1
ATOM 1561 C CA . HIS A 1 199 ? -10.708 -2.787 -4.438 1.00 69.75 199 HIS A CA 1
ATOM 1562 C C . HIS A 1 199 ? -10.016 -2.426 -5.754 1.00 69.75 199 HIS A C 1
ATOM 1564 O O . HIS A 1 199 ? -10.287 -3.036 -6.791 1.00 69.75 199 HIS A O 1
ATOM 1570 N N . ASP A 1 200 ? -9.159 -1.410 -5.728 1.00 69.44 200 ASP A N 1
ATOM 1571 C CA . ASP A 1 200 ? -8.341 -1.097 -6.898 1.00 69.44 200 ASP A CA 1
ATOM 1572 C C . ASP A 1 200 ? -7.253 -2.170 -7.076 1.00 69.44 200 ASP A C 1
ATOM 1574 O O . ASP A 1 200 ? -6.781 -2.753 -6.099 1.00 69.44 200 ASP A O 1
ATOM 1578 N N . SER A 1 201 ? -6.805 -2.406 -8.309 1.00 65.81 201 SER A N 1
ATOM 1579 C CA . SER A 1 201 ? -5.756 -3.391 -8.633 1.00 65.81 201 SER A CA 1
ATOM 1580 C C . SER A 1 201 ? -4.397 -3.107 -7.972 1.00 65.81 201 SER A C 1
ATOM 1582 O O . SER A 1 201 ? -3.501 -3.945 -8.013 1.00 65.81 201 SER A O 1
ATOM 1584 N N . GLU A 1 202 ? -4.234 -1.924 -7.379 1.00 68.81 202 GLU A N 1
ATOM 1585 C CA . GLU A 1 202 ? -3.059 -1.523 -6.595 1.00 68.81 202 GLU A CA 1
ATOM 1586 C C . GLU A 1 202 ? -3.209 -1.813 -5.087 1.00 68.81 202 GLU A C 1
ATOM 1588 O O . GLU A 1 202 ? -2.243 -1.688 -4.341 1.00 68.81 202 GLU A O 1
ATOM 1593 N N . GLN A 1 203 ? -4.410 -2.171 -4.617 1.00 67.06 203 GLN A N 1
ATOM 1594 C CA . GLN A 1 203 ? -4.722 -2.407 -3.198 1.00 67.06 203 GLN A CA 1
ATOM 1595 C C . GLN A 1 203 ? -4.841 -3.895 -2.838 1.00 67.06 203 GLN A C 1
ATOM 1597 O O . GLN A 1 203 ? -4.866 -4.229 -1.654 1.00 67.06 203 GLN A O 1
ATOM 1602 N N . GLY A 1 204 ? -4.947 -4.772 -3.839 1.00 60.72 204 GLY A N 1
ATOM 1603 C CA . GLY A 1 204 ? -4.951 -6.223 -3.666 1.00 60.72 204 GLY A CA 1
ATOM 1604 C C . GLY A 1 204 ? -3.517 -6.731 -3.628 1.00 60.72 204 GLY A C 1
ATOM 1605 O O . GLY A 1 204 ? -2.737 -6.425 -4.529 1.00 60.72 204 GLY A O 1
ATOM 1606 N N . ASN A 1 205 ? -3.168 -7.464 -2.575 1.00 49.28 205 ASN A N 1
ATOM 1607 C CA . ASN A 1 205 ? -1.857 -8.075 -2.387 1.00 49.28 205 ASN A CA 1
ATOM 1608 C C . ASN A 1 205 ? -2.053 -9.535 -1.990 1.00 49.28 205 ASN A C 1
ATOM 1610 O O . ASN A 1 205 ? -2.912 -9.761 -1.108 1.00 49.28 205 ASN A O 1
#